Protein AF-A0A1F6Y6Q1-F1 (afdb_monomer_lite)

Secondary structure (DSSP, 8-state):
-B-TTT-PBPPTT-SB-TTT--BSS-----------------------PPEEEETTT--EEEPEESS-HHHHHHHHHHHHH-HHHHHHHHHHS-SEE-TTT----EEEEPTTS-EEESS-TTHHHHHHHHHHHHHHHHHHHHHHHHHHHHHHHHHHHHHHHHHHHHHHHHHHHHHHHHHTTS--TTTTT-TTTTHHHHHHHHHHHTSPPEEEEETTEEEEEEE-SSSTTEEEEEETT--EEEEESB-TT-SS----B-S--S--S------HHHHHHHHSTTEEEEEEEE-TTS-EEEEEPTT-EE-TTSS-EE-HHHHHHHHSTTEEEEETTEEEEPTT--B-TTSS-B-

Structure (mmCIF, N/CA/C/O backbone):
data_AF-A0A1F6Y6Q1-F1
#
_entry.id   AF-A0A1F6Y6Q1-F1
#
loop_
_atom_site.group_PDB
_atom_site.id
_atom_site.type_symbol
_atom_site.label_atom_id
_atom_site.label_alt_id
_atom_site.label_comp_id
_atom_site.label_asym_id
_atom_site.label_entity_id
_atom_site.label_seq_id
_atom_site.pdbx_PDB_ins_code
_atom_site.Cartn_x
_atom_site.Cartn_y
_atom_site.Cartn_z
_atom_site.occupancy
_atom_site.B_iso_or_equiv
_atom_site.auth_seq_id
_atom_site.auth_comp_id
_atom_site.auth_asym_id
_atom_site.auth_atom_id
_atom_site.pdbx_PDB_model_num
ATOM 1 N N . MET A 1 1 ? 34.934 22.624 -52.609 1.00 67.94 1 MET A N 1
ATOM 2 C CA . MET A 1 1 ? 36.401 22.651 -52.809 1.00 67.94 1 MET A CA 1
ATOM 3 C C . MET A 1 1 ? 36.787 21.427 -53.632 1.00 67.94 1 MET A C 1
ATOM 5 O O . MET A 1 1 ? 36.073 20.434 -53.551 1.00 67.94 1 MET A O 1
ATOM 9 N N . PHE A 1 2 ? 37.843 21.483 -54.442 1.00 73.75 2 PHE A N 1
ATOM 10 C CA . PHE A 1 2 ? 38.357 20.322 -55.183 1.00 73.75 2 PHE A CA 1
ATOM 11 C C . PHE A 1 2 ? 39.748 19.974 -54.658 1.00 73.75 2 PHE A C 1
ATOM 13 O O . PHE A 1 2 ? 40.502 20.861 -54.262 1.00 73.75 2 PHE A O 1
ATOM 20 N N . CYS A 1 3 ? 40.090 18.692 -54.605 1.00 69.81 3 CYS A N 1
ATOM 21 C CA . CYS A 1 3 ? 41.402 18.284 -54.124 1.00 69.81 3 CYS A CA 1
ATOM 22 C C . CYS A 1 3 ? 42.499 18.658 -55.120 1.00 69.81 3 CYS A C 1
ATOM 24 O O . CYS A 1 3 ? 42.452 18.258 -56.281 1.00 69.81 3 CYS A O 1
ATOM 26 N N . HIS A 1 4 ? 43.550 19.307 -54.621 1.00 72.50 4 HIS A N 1
ATOM 27 C CA . HIS A 1 4 ? 44.693 19.743 -55.420 1.00 72.50 4 HIS A CA 1
ATOM 28 C C . HIS A 1 4 ? 45.469 18.601 -56.106 1.00 72.50 4 HIS A C 1
ATOM 30 O O . HIS A 1 4 ? 46.129 18.837 -57.108 1.00 72.50 4 HIS A O 1
ATOM 36 N N . LYS A 1 5 ? 45.389 17.365 -55.590 1.00 74.06 5 LYS A N 1
ATOM 37 C CA . LYS A 1 5 ? 46.111 16.203 -56.140 1.00 74.06 5 LYS A CA 1
ATOM 38 C C . LYS A 1 5 ? 45.251 15.320 -57.049 1.00 74.06 5 LYS A C 1
ATOM 40 O O . LYS A 1 5 ? 45.746 14.804 -58.038 1.00 74.06 5 LYS A O 1
ATOM 45 N N . CYS A 1 6 ? 43.991 15.089 -56.671 1.00 75.88 6 CYS A N 1
ATOM 46 C CA . CYS A 1 6 ? 43.107 14.109 -57.319 1.00 75.88 6 CYS A CA 1
ATOM 47 C C . CYS A 1 6 ? 42.004 14.761 -58.180 1.00 75.88 6 CYS A C 1
ATOM 49 O O . CYS A 1 6 ? 41.247 14.039 -58.820 1.00 75.88 6 CYS A O 1
ATOM 51 N N . GLY A 1 7 ? 41.840 16.091 -58.132 1.00 71.69 7 GLY A N 1
ATOM 52 C CA . GLY A 1 7 ? 40.791 16.837 -58.845 1.00 71.69 7 GLY A CA 1
ATOM 53 C C . GLY A 1 7 ? 39.356 16.587 -58.359 1.00 71.69 7 GLY A C 1
ATOM 54 O O . GLY A 1 7 ? 38.429 17.256 -58.801 1.00 71.69 7 GLY A O 1
ATOM 55 N N . ASN A 1 8 ? 39.144 15.647 -57.434 1.00 79.50 8 ASN A N 1
ATOM 56 C CA . ASN A 1 8 ? 37.813 15.253 -56.978 1.00 79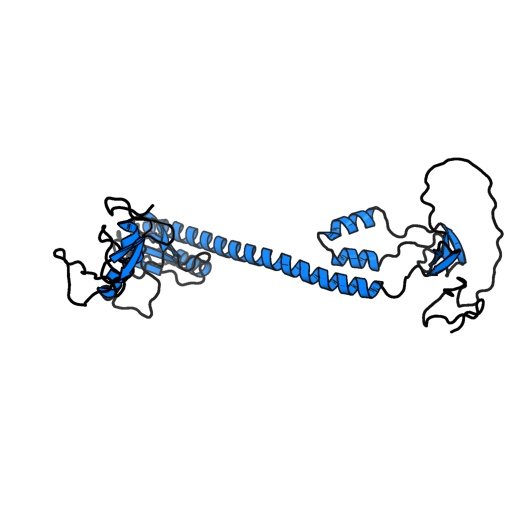.50 8 ASN A CA 1
ATOM 57 C C . ASN A 1 8 ? 37.153 16.315 -56.086 1.00 79.50 8 ASN A C 1
ATOM 59 O O . ASN A 1 8 ? 37.827 17.004 -55.312 1.00 79.50 8 ASN A O 1
ATOM 63 N N . LYS A 1 9 ? 35.817 16.392 -56.156 1.00 76.00 9 LYS A N 1
ATOM 64 C CA . LYS A 1 9 ? 34.989 17.241 -55.290 1.00 76.00 9 LYS A CA 1
ATOM 65 C C . LYS A 1 9 ? 35.133 16.790 -53.830 1.00 76.00 9 LYS A C 1
ATOM 67 O O . LYS A 1 9 ? 35.007 15.607 -53.533 1.00 76.00 9 LYS A O 1
ATOM 72 N N . LEU A 1 10 ? 35.443 17.738 -52.952 1.00 71.12 10 LEU A N 1
ATOM 73 C CA . LEU A 1 10 ? 35.588 17.557 -51.508 1.00 71.12 10 LEU A CA 1
ATOM 74 C C . LEU A 1 10 ? 34.276 17.929 -50.807 1.00 71.12 10 LEU A C 1
ATOM 76 O O . LEU A 1 10 ? 33.657 18.938 -51.167 1.00 71.12 10 LEU A O 1
ATOM 80 N N . ASP A 1 11 ? 33.895 17.163 -49.784 1.00 74.69 11 ASP A N 1
ATOM 81 C CA . ASP A 1 11 ? 32.823 17.540 -48.858 1.00 74.69 11 ASP A CA 1
ATOM 82 C C . ASP A 1 11 ? 33.214 18.800 -48.082 1.00 74.69 11 ASP A C 1
ATOM 84 O O . ASP A 1 11 ? 34.403 19.019 -47.823 1.00 74.69 11 ASP A O 1
ATOM 88 N N . LYS A 1 12 ? 32.221 19.630 -47.726 1.00 60.00 12 LYS A N 1
ATOM 89 C CA . LYS A 1 12 ? 32.414 21.001 -47.209 1.00 60.00 12 LYS A CA 1
ATOM 90 C C . LYS A 1 12 ? 33.322 21.104 -45.969 1.00 60.00 12 LYS A C 1
ATOM 92 O O . LYS A 1 12 ? 33.924 22.156 -45.798 1.00 60.00 12 LYS A O 1
ATOM 97 N N . ASP A 1 13 ? 33.531 20.008 -45.233 1.00 61.41 13 ASP A N 1
ATOM 98 C CA . ASP A 1 13 ? 34.401 19.932 -44.044 1.00 61.41 13 ASP A CA 1
ATOM 99 C C . ASP A 1 13 ? 35.475 18.823 -44.120 1.00 61.41 13 ASP A C 1
ATOM 101 O O . ASP A 1 13 ? 36.122 18.478 -43.126 1.00 61.41 13 ASP A O 1
ATOM 105 N N . SER A 1 14 ? 35.673 18.216 -45.294 1.00 58.97 14 SER A N 1
ATOM 106 C CA . SER A 1 14 ? 36.638 17.123 -45.460 1.00 58.97 14 SER A CA 1
ATOM 107 C C . SER A 1 14 ? 38.079 17.645 -45.484 1.00 58.97 14 SER A C 1
ATOM 109 O O . SER A 1 14 ? 38.450 18.474 -46.311 1.00 58.97 14 SER A O 1
ATOM 111 N N . LYS A 1 15 ? 38.919 17.143 -44.568 1.00 67.69 15 LYS A N 1
ATOM 112 C CA . LYS A 1 15 ? 40.340 17.532 -44.451 1.00 67.69 15 LYS A CA 1
ATOM 113 C C . LYS A 1 15 ? 41.314 16.620 -45.223 1.00 67.69 15 LYS A C 1
ATOM 115 O O . LYS A 1 15 ? 42.512 16.892 -45.285 1.00 67.69 15 LYS A O 1
ATOM 120 N N . PHE A 1 16 ? 40.795 15.554 -45.838 1.00 67.75 16 PHE A N 1
ATOM 121 C CA . PHE A 1 16 ? 41.520 14.628 -46.714 1.00 67.75 16 PHE A CA 1
ATOM 122 C C . PHE A 1 16 ? 40.662 14.295 -47.951 1.00 67.75 16 PHE A C 1
ATOM 124 O O . PHE A 1 16 ? 39.446 14.154 -47.823 1.00 67.75 16 PHE A O 1
ATOM 131 N N . CYS A 1 17 ? 41.262 14.140 -49.143 1.00 71.38 17 CYS A N 1
ATOM 132 C CA . CYS A 1 17 ? 40.540 13.664 -50.342 1.00 71.38 17 CYS A CA 1
ATOM 133 C C . CYS A 1 17 ? 40.119 12.205 -50.137 1.00 71.38 17 CYS A C 1
ATOM 135 O O . CYS A 1 17 ? 40.977 11.330 -50.086 1.00 71.38 17 CYS A O 1
ATOM 137 N N . GLY A 1 18 ? 38.813 11.922 -50.120 1.00 62.75 18 GLY A N 1
ATOM 138 C CA . GLY A 1 18 ? 38.287 10.554 -49.998 1.00 62.75 18 GLY A CA 1
ATOM 139 C C . GLY A 1 18 ? 38.719 9.596 -51.121 1.00 62.75 18 GLY A C 1
ATOM 140 O O . GLY A 1 18 ? 38.655 8.387 -50.942 1.00 62.75 18 GLY A O 1
ATOM 141 N N . LYS A 1 19 ? 39.208 10.119 -52.258 1.00 67.44 19 LYS A N 1
ATOM 142 C CA . LYS A 1 19 ? 39.699 9.321 -53.398 1.00 67.44 19 LYS A CA 1
ATOM 143 C C . LYS A 1 19 ? 41.211 9.062 -53.386 1.00 67.44 19 LYS A C 1
ATOM 145 O O . LYS A 1 19 ? 41.638 8.036 -53.893 1.00 67.44 19 LYS A O 1
ATOM 150 N N . CYS A 1 20 ? 42.034 9.965 -52.845 1.00 65.12 20 CYS A N 1
ATOM 151 C CA . CYS A 1 20 ? 43.502 9.833 -52.892 1.00 65.12 20 CYS A CA 1
ATOM 152 C C . CYS A 1 20 ? 44.204 9.941 -51.533 1.00 65.12 20 CYS A C 1
ATOM 154 O O . CYS A 1 20 ? 45.428 9.852 -51.471 1.00 65.12 20 CYS A O 1
ATOM 156 N N . GLY A 1 21 ? 43.459 10.181 -50.452 1.00 64.19 21 GLY A N 1
ATOM 157 C CA . GLY A 1 21 ? 43.964 10.262 -49.080 1.00 64.19 21 GLY A CA 1
ATOM 158 C C . GLY A 1 21 ? 44.893 11.446 -48.793 1.00 64.19 21 GLY A C 1
ATOM 159 O O . GLY A 1 21 ? 45.521 11.482 -47.735 1.00 64.19 21 GLY A O 1
ATOM 160 N N . ASN A 1 22 ? 45.033 12.404 -49.717 1.00 70.88 22 ASN A N 1
ATOM 161 C CA . ASN A 1 22 ? 45.919 13.548 -49.510 1.00 70.88 22 ASN A CA 1
ATOM 162 C C . ASN A 1 22 ? 45.254 14.641 -48.666 1.00 70.88 22 ASN A C 1
ATOM 164 O O . ASN A 1 22 ? 44.038 14.824 -48.760 1.00 70.88 22 ASN A O 1
ATOM 168 N N . THR A 1 23 ? 46.049 15.368 -47.876 1.00 69.62 23 THR A N 1
ATOM 169 C CA . THR A 1 23 ? 45.582 16.523 -47.094 1.00 69.62 23 THR A CA 1
ATOM 170 C C . THR A 1 23 ? 45.038 17.608 -48.020 1.00 69.62 23 THR A C 1
ATOM 172 O O . THR A 1 23 ? 45.470 17.749 -49.169 1.00 69.62 23 THR A O 1
ATOM 175 N N . THR A 1 24 ? 44.055 18.367 -47.542 1.00 64.50 24 THR A N 1
ATOM 176 C CA . THR A 1 24 ? 43.447 19.462 -48.313 1.00 64.50 24 THR A CA 1
ATOM 177 C C . THR A 1 24 ? 44.224 20.779 -48.231 1.00 64.50 24 THR A C 1
ATOM 179 O O . THR A 1 24 ? 43.988 21.661 -49.054 1.00 64.50 24 THR A O 1
ATOM 182 N N . THR A 1 25 ? 45.192 20.894 -47.316 1.00 58.19 25 THR A N 1
ATOM 183 C CA . THR A 1 25 ? 46.144 22.011 -47.185 1.00 58.19 25 THR A CA 1
ATOM 184 C C . THR A 1 25 ? 47.550 21.619 -47.657 1.00 58.19 25 THR A C 1
ATOM 186 O O . THR A 1 25 ? 47.992 20.483 -47.464 1.00 58.19 25 THR A O 1
ATOM 189 N N . LYS A 1 26 ? 48.248 22.567 -48.302 1.00 48.59 26 LYS A N 1
ATOM 190 C CA . LYS A 1 26 ? 49.661 22.441 -48.691 1.00 48.59 26 LYS A CA 1
ATOM 191 C C . LYS A 1 26 ? 50.535 22.661 -47.452 1.00 48.59 26 LYS A C 1
ATOM 193 O O . LYS A 1 26 ? 50.649 23.793 -47.003 1.00 48.59 26 LYS A O 1
ATOM 198 N N . GLU A 1 27 ? 51.163 21.610 -46.939 1.00 45.28 27 GLU A N 1
ATOM 199 C CA . GLU A 1 27 ? 52.329 21.733 -46.058 1.00 45.28 27 GLU A CA 1
ATOM 200 C C . GLU A 1 27 ? 53.554 21.188 -46.791 1.00 45.28 27 GLU A C 1
ATOM 202 O O . GLU A 1 27 ? 53.513 20.120 -47.408 1.00 45.28 27 GLU A O 1
ATOM 207 N N . SER A 1 28 ? 54.615 21.991 -46.781 1.00 34.56 28 SER A N 1
ATOM 208 C CA . SER A 1 28 ? 55.917 21.716 -47.373 1.00 34.56 28 SER A CA 1
ATOM 209 C C . SER A 1 28 ? 56.622 20.574 -46.646 1.00 34.56 28 SER A C 1
ATOM 211 O O . SER A 1 28 ? 56.680 20.537 -45.419 1.00 34.56 28 SER A O 1
ATOM 213 N N . MET A 1 29 ? 57.169 19.660 -47.442 1.00 42.62 29 MET A N 1
ATOM 214 C CA . MET A 1 29 ? 57.959 18.507 -47.026 1.00 42.62 29 MET A CA 1
ATOM 215 C C . MET A 1 29 ? 59.221 18.911 -46.251 1.00 42.62 29 MET A C 1
ATOM 217 O O . MET A 1 29 ? 59.965 19.787 -46.681 1.00 42.62 29 MET A O 1
ATOM 221 N N . SER A 1 30 ? 59.486 18.189 -45.163 1.00 32.22 30 SER A N 1
ATOM 222 C CA . SER A 1 30 ? 60.834 17.818 -44.733 1.00 32.22 30 SER A CA 1
ATOM 223 C C . SER A 1 30 ? 60.899 16.289 -44.734 1.00 32.22 30 SER A C 1
ATOM 225 O O . SER A 1 30 ? 59.923 15.603 -44.422 1.00 32.22 30 SER A O 1
ATOM 227 N N . GLU A 1 31 ? 62.022 15.792 -45.217 1.00 40.81 31 GLU A N 1
ATOM 228 C CA . GLU A 1 31 ? 62.287 14.478 -45.780 1.00 40.81 31 GLU A CA 1
ATOM 229 C C . GLU A 1 31 ? 62.836 13.513 -44.726 1.00 40.81 31 GLU A C 1
ATOM 231 O O . GLU A 1 31 ? 63.812 13.842 -44.066 1.00 40.81 31 GLU A O 1
ATOM 236 N N . GLN A 1 32 ? 62.283 12.298 -44.606 1.00 33.12 32 GLN A N 1
ATOM 237 C CA . GLN A 1 32 ? 63.049 11.149 -44.106 1.00 33.12 32 GLN A CA 1
ATOM 238 C C . GLN A 1 32 ? 62.583 9.824 -44.737 1.00 33.12 32 GLN A C 1
ATOM 240 O O . GLN A 1 32 ? 61.390 9.555 -44.883 1.00 33.12 32 GLN A O 1
ATOM 245 N N . ALA A 1 33 ? 63.598 9.046 -45.112 1.00 37.78 33 ALA A N 1
ATOM 246 C CA . ALA A 1 33 ? 63.651 7.833 -45.923 1.00 37.78 33 ALA A CA 1
ATOM 247 C C . ALA A 1 33 ? 62.938 6.587 -45.333 1.00 37.78 33 ALA A C 1
ATOM 249 O O . ALA A 1 33 ? 62.625 6.558 -44.140 1.00 37.78 33 ALA A O 1
ATOM 250 N N . PRO A 1 34 ? 62.695 5.536 -46.150 1.00 40.72 34 PRO A N 1
ATOM 251 C CA . PRO A 1 34 ? 62.119 4.275 -45.686 1.00 40.72 34 PRO A CA 1
ATOM 252 C C . PRO A 1 34 ? 63.154 3.449 -44.909 1.00 40.72 34 PRO A C 1
ATOM 254 O O . PRO A 1 34 ? 64.291 3.303 -45.351 1.00 40.72 34 PRO A O 1
ATOM 257 N N . ILE A 1 35 ? 62.748 2.869 -43.778 1.00 38.06 35 ILE A N 1
ATOM 258 C CA . ILE A 1 35 ? 63.538 1.852 -43.074 1.00 38.06 35 ILE A CA 1
ATOM 259 C C . ILE A 1 35 ? 63.024 0.485 -43.536 1.00 38.06 35 ILE A C 1
ATOM 261 O O . ILE A 1 35 ? 61.877 0.122 -43.272 1.00 38.06 35 ILE A O 1
ATOM 265 N N . ASN A 1 36 ? 63.873 -0.216 -44.284 1.00 44.88 36 ASN A N 1
ATOM 266 C CA . ASN A 1 36 ? 63.819 -1.660 -44.484 1.00 44.88 36 ASN A CA 1
ATOM 267 C C . ASN A 1 36 ? 64.271 -2.316 -43.179 1.00 44.88 36 ASN A C 1
ATOM 269 O O . ASN A 1 36 ? 65.334 -1.946 -42.695 1.00 44.88 36 ASN A O 1
ATOM 273 N N . ASP A 1 37 ? 63.551 -3.320 -42.688 1.00 34.53 37 ASP A N 1
ATOM 274 C CA . ASP A 1 37 ? 64.179 -4.364 -41.883 1.00 34.53 37 ASP A CA 1
ATOM 275 C C . ASP A 1 37 ? 63.601 -5.734 -42.233 1.00 34.53 37 ASP A C 1
ATOM 277 O O . ASP A 1 37 ? 62.393 -5.932 -42.387 1.00 34.53 37 ASP A O 1
ATOM 281 N N . SER A 1 38 ? 64.545 -6.645 -42.438 1.00 42.66 38 SER A N 1
ATOM 282 C CA . SER A 1 38 ? 64.401 -8.010 -42.917 1.00 42.66 38 SER A CA 1
ATOM 283 C C . SER A 1 38 ? 63.979 -8.964 -41.799 1.00 42.66 38 SER A C 1
ATOM 285 O O . SER A 1 38 ? 64.423 -8.825 -40.667 1.00 42.66 38 SER A O 1
ATOM 287 N N . ASN A 1 39 ? 63.188 -9.973 -42.174 1.00 42.56 39 ASN A N 1
ATOM 288 C CA . ASN A 1 39 ? 63.064 -11.311 -41.582 1.00 42.56 39 ASN A CA 1
ATOM 289 C C . ASN A 1 39 ? 63.428 -11.503 -40.096 1.00 42.56 39 ASN A C 1
ATOM 291 O O . ASN A 1 39 ? 64.595 -11.700 -39.773 1.00 42.56 39 ASN A O 1
ATOM 295 N N . THR A 1 40 ? 62.411 -11.772 -39.274 1.00 33.34 40 THR A N 1
ATOM 296 C CA . THR A 1 40 ? 62.399 -12.979 -38.435 1.00 33.34 40 THR A CA 1
ATOM 297 C C . THR A 1 40 ? 60.991 -13.559 -38.352 1.00 33.34 40 THR A C 1
ATOM 299 O O . THR A 1 40 ? 59.979 -12.865 -38.300 1.00 33.34 40 THR A O 1
ATOM 302 N N . ASN A 1 41 ? 60.969 -14.881 -38.443 1.00 44.53 41 ASN A N 1
ATOM 303 C CA . ASN A 1 41 ? 59.814 -15.748 -38.479 1.00 44.53 41 ASN A CA 1
ATOM 304 C C . ASN A 1 41 ? 59.393 -16.024 -37.029 1.00 44.53 41 ASN A C 1
ATOM 306 O O . ASN A 1 41 ? 60.057 -16.792 -36.342 1.00 44.53 41 ASN A O 1
ATOM 310 N N . GLU A 1 42 ? 58.318 -15.392 -36.565 1.00 32.88 42 GLU A N 1
ATOM 311 C CA . GLU A 1 42 ? 57.617 -15.788 -35.344 1.00 32.88 42 GLU A CA 1
ATOM 312 C C . GLU A 1 42 ? 56.123 -15.513 -35.556 1.00 32.88 42 GLU A C 1
ATOM 314 O O . GLU A 1 42 ? 55.670 -14.368 -35.583 1.00 32.88 42 GLU A O 1
ATOM 319 N N . GLN A 1 43 ? 55.359 -16.579 -35.808 1.00 37.31 43 GLN A N 1
ATOM 320 C CA . GLN A 1 43 ? 53.901 -16.547 -35.944 1.00 37.31 43 GLN A CA 1
ATOM 321 C C . GLN A 1 43 ? 53.273 -16.337 -34.561 1.00 37.31 43 GLN A C 1
ATOM 323 O O . GLN A 1 43 ? 52.672 -17.236 -33.980 1.00 37.31 43 GLN A O 1
ATOM 328 N N . VAL A 1 44 ? 53.423 -15.134 -34.021 1.00 40.44 44 VAL A N 1
ATOM 329 C CA . VAL A 1 44 ? 52.477 -14.599 -33.049 1.00 40.44 44 VAL A CA 1
ATOM 330 C C . VAL A 1 44 ? 51.470 -13.822 -33.876 1.00 40.44 44 VAL A C 1
ATOM 332 O O . VAL A 1 44 ? 51.853 -12.923 -34.625 1.00 40.44 44 VAL A O 1
ATOM 335 N N . GLU A 1 45 ? 50.188 -14.168 -33.768 1.00 37.53 45 GLU A N 1
ATOM 336 C CA . GLU A 1 45 ? 49.071 -13.421 -34.348 1.00 37.53 45 GLU A CA 1
ATOM 337 C C . GLU A 1 45 ? 48.982 -12.037 -33.670 1.00 37.53 45 GLU A C 1
ATOM 339 O O . GLU A 1 45 ? 48.095 -11.722 -32.875 1.00 37.53 45 GLU A O 1
ATOM 344 N N . HIS A 1 46 ? 49.969 -11.184 -33.939 1.00 41.12 46 HIS A N 1
ATOM 345 C CA . HIS A 1 46 ? 49.966 -9.787 -33.579 1.00 41.12 46 HIS A CA 1
ATOM 346 C C . HIS A 1 46 ? 48.899 -9.151 -34.444 1.00 41.12 46 HIS A C 1
ATOM 348 O O . HIS A 1 46 ? 49.121 -8.863 -35.615 1.00 41.12 46 HIS A O 1
ATOM 354 N N . LYS A 1 47 ? 47.728 -8.936 -33.848 1.00 45.69 47 LYS A N 1
ATOM 355 C CA . LYS A 1 47 ? 46.662 -8.086 -34.370 1.00 45.69 47 LYS A CA 1
ATOM 356 C C . LYS A 1 47 ? 47.281 -6.800 -34.927 1.00 45.69 47 LYS A C 1
ATOM 358 O O . LYS A 1 47 ? 47.567 -5.873 -34.167 1.00 45.69 47 LYS A O 1
ATOM 363 N N . THR A 1 48 ? 47.544 -6.768 -36.233 1.00 61.75 48 THR A N 1
ATOM 364 C CA . THR A 1 48 ? 48.323 -5.705 -36.869 1.00 61.75 48 THR A CA 1
ATOM 365 C C . THR A 1 48 ? 47.564 -4.405 -36.687 1.00 61.75 48 THR A C 1
ATOM 367 O O . THR A 1 48 ? 46.446 -4.240 -37.184 1.00 61.75 48 THR A O 1
ATOM 370 N N . LEU A 1 49 ? 48.136 -3.503 -35.892 1.00 69.75 49 LEU A N 1
ATOM 371 C CA . LEU A 1 49 ? 47.539 -2.207 -35.606 1.00 69.75 49 LEU A CA 1
ATOM 372 C C . LEU A 1 49 ? 47.346 -1.460 -36.931 1.00 69.75 49 LEU A C 1
ATOM 374 O O . LEU A 1 49 ? 48.248 -1.470 -37.773 1.00 69.75 49 LEU A O 1
ATOM 378 N N . PRO A 1 50 ? 46.186 -0.818 -37.144 1.00 75.62 50 PRO A N 1
ATOM 379 C CA . PRO A 1 50 ? 45.914 -0.162 -38.410 1.00 75.62 50 PRO A CA 1
ATOM 380 C C . PRO A 1 50 ? 46.953 0.932 -38.662 1.00 75.62 50 PRO A C 1
ATOM 382 O O . PRO A 1 50 ? 47.265 1.728 -37.770 1.00 75.62 50 PRO A O 1
ATOM 385 N N . THR A 1 51 ? 47.479 0.981 -39.887 1.00 82.88 51 THR A N 1
ATOM 386 C CA . THR A 1 51 ? 48.377 2.056 -40.307 1.00 82.88 51 THR A CA 1
ATOM 387 C C . THR A 1 51 ? 47.595 3.366 -40.355 1.00 82.88 51 THR A C 1
ATOM 389 O O . THR A 1 51 ? 46.601 3.490 -41.076 1.00 82.88 51 THR A O 1
ATOM 392 N N . ILE A 1 52 ? 48.049 4.351 -39.587 1.00 86.12 52 ILE A N 1
ATOM 393 C CA . ILE A 1 52 ? 47.464 5.687 -39.510 1.00 86.12 52 ILE A CA 1
ATOM 394 C C . ILE A 1 52 ? 48.386 6.721 -40.155 1.00 86.12 52 ILE A C 1
ATOM 396 O O . ILE A 1 52 ? 49.604 6.559 -40.153 1.00 86.12 52 ILE A O 1
ATOM 400 N N . LYS A 1 53 ? 47.803 7.809 -40.660 1.00 84.75 53 LYS A N 1
ATOM 401 C CA . LYS A 1 53 ? 48.502 9.036 -41.054 1.00 84.75 53 LYS A CA 1
ATOM 402 C C . LYS A 1 53 ? 48.007 10.193 -40.192 1.00 84.75 53 LYS A C 1
ATOM 404 O O . LYS A 1 53 ? 46.819 10.512 -40.212 1.00 84.75 53 LYS A O 1
ATOM 409 N N . CYS A 1 54 ? 48.896 10.824 -39.433 1.00 83.81 54 CYS A N 1
ATOM 410 C CA . CYS A 1 54 ? 48.560 11.990 -38.626 1.00 83.81 54 CYS A CA 1
ATOM 411 C C . CYS A 1 54 ? 48.569 13.258 -39.475 1.00 83.81 54 CYS A C 1
ATOM 413 O O . CYS A 1 54 ? 49.548 13.539 -40.161 1.00 83.81 54 CYS A O 1
ATOM 415 N N . GLY A 1 55 ? 47.497 14.043 -39.398 1.00 79.62 55 GLY A N 1
ATOM 416 C CA . GLY A 1 55 ? 47.405 15.298 -40.139 1.00 79.62 55 GLY A CA 1
ATOM 417 C C . GLY A 1 55 ? 48.052 16.506 -39.456 1.00 79.62 55 GLY A C 1
ATOM 418 O O . GLY A 1 55 ? 48.066 17.558 -40.067 1.00 79.62 55 GLY A O 1
ATOM 419 N N . ASN A 1 56 ? 48.549 16.375 -38.216 1.00 80.44 56 ASN A N 1
ATOM 420 C CA . ASN A 1 56 ? 49.201 17.475 -37.483 1.00 80.44 56 ASN A CA 1
ATOM 421 C C . ASN A 1 56 ? 50.734 17.374 -37.463 1.00 80.44 56 ASN A C 1
ATOM 423 O O . ASN A 1 56 ? 51.418 18.383 -37.421 1.00 80.44 56 ASN A O 1
ATOM 427 N N . CYS A 1 57 ? 51.286 16.157 -37.442 1.00 82.19 57 CYS A N 1
ATOM 428 C CA . CYS A 1 57 ? 52.740 15.937 -37.437 1.00 82.19 57 CYS A CA 1
ATOM 429 C C . CYS A 1 57 ? 53.233 15.069 -38.602 1.00 82.19 57 CYS A C 1
ATOM 431 O O . CYS A 1 57 ? 54.382 14.637 -38.600 1.00 82.19 57 CYS A O 1
ATOM 433 N N . GLY A 1 58 ? 52.352 14.716 -39.545 1.00 79.12 58 GLY A N 1
ATOM 434 C CA . GLY A 1 58 ? 52.700 13.917 -40.722 1.00 79.12 58 GLY A CA 1
ATOM 435 C C . GLY A 1 58 ? 53.076 12.454 -40.454 1.00 79.12 58 GLY A C 1
ATOM 436 O O . GLY A 1 58 ? 53.353 11.733 -41.406 1.00 79.12 58 GLY A O 1
ATOM 437 N N . TYR A 1 59 ? 53.077 11.987 -39.197 1.00 84.25 59 TYR A N 1
ATOM 438 C CA . TYR A 1 59 ? 53.473 10.620 -38.833 1.00 84.25 59 TYR A CA 1
ATOM 439 C C . TYR A 1 59 ? 52.651 9.556 -39.574 1.00 84.25 59 TYR A C 1
ATOM 441 O O . TYR A 1 59 ? 51.420 9.592 -39.521 1.00 84.25 59 TYR A O 1
ATOM 449 N N . ILE A 1 60 ? 53.334 8.588 -40.196 1.00 84.12 60 ILE A N 1
ATOM 450 C CA . ILE A 1 60 ? 52.740 7.408 -40.836 1.00 84.12 60 ILE A CA 1
ATOM 451 C C . ILE A 1 60 ? 53.280 6.165 -40.132 1.00 84.12 60 ILE A C 1
ATOM 453 O O . ILE A 1 60 ? 54.488 5.957 -40.087 1.00 84.12 60 ILE A O 1
ATOM 457 N N . GLY A 1 61 ? 52.398 5.347 -39.568 1.00 84.62 61 GLY A N 1
ATOM 458 C CA . GLY A 1 61 ? 52.804 4.149 -38.833 1.00 84.62 61 GLY A CA 1
ATOM 459 C C . GLY A 1 61 ? 51.663 3.543 -38.028 1.00 84.62 61 GLY A C 1
ATOM 460 O O . GLY A 1 61 ? 50.500 3.882 -38.245 1.00 84.62 61 GLY A O 1
ATOM 461 N N . ALA A 1 62 ? 51.981 2.633 -37.110 1.00 83.88 62 ALA A N 1
ATOM 462 C CA . ALA A 1 62 ? 50.986 2.014 -36.240 1.00 83.88 62 ALA A CA 1
ATOM 463 C C . ALA A 1 62 ? 50.364 3.046 -35.280 1.00 83.88 62 ALA A C 1
ATOM 465 O O . ALA A 1 62 ? 51.059 3.871 -34.682 1.00 83.88 62 ALA A O 1
ATOM 466 N N . GLY A 1 63 ? 49.038 3.011 -35.135 1.00 79.25 63 GLY A N 1
ATOM 467 C CA . GLY A 1 63 ? 48.328 3.851 -34.170 1.00 79.25 63 GLY A CA 1
ATOM 468 C C . GLY A 1 63 ? 48.383 3.293 -32.754 1.00 79.25 63 GLY A C 1
ATOM 469 O O . GLY A 1 63 ? 48.374 2.084 -32.560 1.00 79.25 63 GLY A O 1
ATOM 470 N N . GLU A 1 64 ? 48.373 4.170 -31.750 1.00 82.25 64 GLU A N 1
ATOM 471 C CA . GLU A 1 64 ? 48.216 3.759 -30.352 1.00 82.25 64 GLU A CA 1
ATOM 472 C C . GLU A 1 64 ? 46.715 3.754 -29.993 1.00 82.25 64 GLU A C 1
ATOM 474 O O . GLU A 1 64 ? 46.001 4.708 -30.347 1.00 82.25 64 GLU A O 1
ATOM 479 N N . PRO A 1 65 ? 46.183 2.715 -29.315 1.00 79.69 65 PRO A N 1
ATOM 480 C CA . PRO A 1 65 ? 44.796 2.725 -28.861 1.00 79.69 65 PRO A CA 1
ATOM 481 C C . PRO A 1 65 ? 44.573 3.877 -27.875 1.00 79.69 65 PRO A C 1
ATOM 483 O O . PRO A 1 65 ? 45.281 4.017 -26.883 1.00 79.69 65 PRO A O 1
ATOM 486 N N . ALA A 1 66 ? 43.559 4.707 -28.128 1.00 77.25 66 ALA A N 1
ATOM 487 C CA . ALA A 1 66 ? 43.263 5.850 -27.258 1.00 77.25 66 ALA A CA 1
ATOM 488 C C . ALA A 1 66 ? 42.489 5.455 -25.985 1.00 77.25 66 ALA A C 1
ATOM 490 O O . ALA A 1 66 ? 42.491 6.200 -25.008 1.00 77.25 66 ALA A O 1
ATOM 491 N N . ARG A 1 67 ? 41.827 4.290 -25.987 1.00 77.06 67 ARG A N 1
ATOM 492 C CA . ARG A 1 67 ? 41.026 3.784 -24.860 1.00 77.06 67 ARG A CA 1
ATOM 493 C C . ARG A 1 67 ? 41.796 2.727 -24.081 1.00 77.06 67 ARG A C 1
ATOM 495 O O . ARG A 1 67 ? 42.213 1.728 -24.674 1.00 77.06 67 ARG A O 1
ATOM 502 N N . SER A 1 68 ? 41.896 2.902 -22.765 1.00 80.62 68 SER A N 1
ATOM 503 C CA . SER A 1 68 ? 42.437 1.879 -21.869 1.00 80.62 68 SER A CA 1
ATOM 504 C C . SER A 1 68 ? 41.536 0.639 -21.847 1.00 80.62 68 SER A C 1
ATOM 506 O O . SER A 1 68 ? 40.323 0.724 -22.058 1.00 80.62 68 SER A O 1
ATOM 508 N N . LEU A 1 69 ? 42.127 -0.533 -21.595 1.00 78.88 69 LEU A N 1
ATOM 509 C CA . LEU A 1 69 ? 41.373 -1.778 -21.422 1.00 78.88 69 LEU A CA 1
ATOM 510 C C . LEU A 1 69 ? 40.394 -1.662 -20.243 1.00 78.88 69 LEU A C 1
ATOM 512 O O . LEU A 1 69 ? 39.222 -1.996 -20.391 1.00 78.88 69 LEU A O 1
ATOM 516 N N . ALA A 1 70 ? 40.850 -1.073 -19.133 1.00 77.75 70 ALA A N 1
ATOM 517 C CA . ALA A 1 70 ? 40.023 -0.766 -17.968 1.00 77.75 70 ALA A CA 1
ATOM 518 C C . ALA A 1 70 ? 38.823 0.129 -18.324 1.00 77.75 70 ALA A C 1
ATOM 520 O O . ALA A 1 70 ? 37.703 -0.165 -17.924 1.00 77.75 70 ALA A O 1
ATOM 521 N N . GLY A 1 71 ? 39.022 1.163 -19.150 1.00 76.62 71 GLY A N 1
ATOM 522 C CA . GLY A 1 71 ? 37.937 2.036 -19.604 1.00 76.62 71 GLY A CA 1
ATOM 523 C C . GLY A 1 71 ? 36.907 1.318 -20.479 1.00 76.62 71 GLY A C 1
ATOM 524 O O . GLY A 1 71 ? 35.721 1.616 -20.397 1.00 76.62 71 GLY A O 1
ATOM 525 N N . LYS A 1 72 ? 37.325 0.324 -21.275 1.00 78.44 72 LYS A N 1
ATOM 526 C CA . LYS A 1 72 ? 36.397 -0.520 -22.047 1.00 78.44 72 LYS A CA 1
ATOM 527 C C . LYS A 1 72 ? 35.583 -1.437 -21.139 1.00 78.44 72 LYS A C 1
ATOM 529 O O . LYS A 1 72 ? 34.379 -1.531 -21.333 1.00 78.44 72 LYS A O 1
ATOM 534 N N . ILE A 1 73 ? 36.227 -2.094 -20.175 1.00 82.19 73 ILE A N 1
ATOM 535 C CA . ILE A 1 73 ? 35.564 -3.012 -19.238 1.00 82.19 73 ILE A CA 1
ATOM 536 C C . ILE A 1 73 ? 34.569 -2.243 -18.365 1.00 82.19 73 ILE A C 1
ATOM 538 O O . ILE A 1 73 ? 33.407 -2.629 -18.289 1.00 82.19 73 ILE A O 1
ATOM 542 N N . LEU A 1 74 ? 34.989 -1.110 -17.793 1.00 78.75 74 LEU A N 1
ATOM 543 C CA . LEU A 1 74 ? 34.122 -0.244 -16.995 1.00 78.75 74 LEU A CA 1
ATOM 544 C C . LEU A 1 74 ? 32.930 0.256 -17.820 1.00 78.75 74 LEU A C 1
ATOM 546 O O . LEU A 1 74 ? 31.795 0.184 -17.365 1.00 78.75 74 LEU A O 1
ATOM 550 N N . ALA A 1 75 ? 33.165 0.690 -19.062 1.00 76.69 75 ALA A N 1
ATOM 551 C CA . ALA A 1 75 ? 32.085 1.128 -19.935 1.00 76.69 75 ALA A CA 1
ATOM 552 C C . ALA A 1 75 ? 31.126 -0.013 -20.308 1.00 76.69 75 ALA A C 1
ATOM 554 O O . ALA A 1 75 ? 29.947 0.259 -20.457 1.00 76.69 75 ALA A O 1
ATOM 555 N N . TRP A 1 76 ? 31.579 -1.265 -20.419 1.00 79.50 76 TRP A N 1
ATOM 556 C CA . TRP A 1 76 ? 30.701 -2.423 -20.639 1.00 79.50 76 TRP A CA 1
ATOM 557 C C . TRP A 1 76 ? 29.885 -2.800 -19.396 1.00 79.50 76 TRP A C 1
ATOM 559 O O . TRP A 1 76 ? 28.697 -3.078 -19.517 1.00 79.50 76 TRP A O 1
ATOM 569 N N . ILE A 1 77 ? 30.481 -2.743 -18.202 1.00 80.75 77 ILE A N 1
ATOM 570 C CA . ILE A 1 77 ? 29.767 -2.954 -16.929 1.00 80.75 77 ILE A CA 1
ATOM 571 C C . ILE A 1 77 ? 28.688 -1.878 -16.739 1.00 80.75 77 ILE A C 1
ATOM 573 O O . ILE A 1 77 ? 27.554 -2.169 -16.360 1.00 80.75 77 ILE A O 1
ATOM 577 N N . CYS A 1 78 ? 29.008 -0.628 -17.075 1.00 78.88 78 CYS A N 1
ATOM 578 C CA . CYS A 1 78 ? 28.074 0.487 -16.999 1.00 78.88 78 CYS A CA 1
ATOM 579 C C . CYS A 1 78 ? 26.949 0.435 -18.047 1.00 78.88 78 CYS A C 1
ATOM 581 O O . CYS A 1 78 ? 26.042 1.256 -17.953 1.00 78.88 78 CYS A O 1
ATOM 583 N N . VAL A 1 79 ? 26.947 -0.486 -19.024 1.00 78.12 79 VAL A N 1
ATOM 584 C CA . VAL A 1 79 ? 25.854 -0.567 -20.022 1.00 78.12 79 VAL A CA 1
ATOM 585 C C . VAL A 1 79 ? 24.530 -0.901 -19.342 1.00 78.12 79 VAL A C 1
ATOM 587 O O . VAL A 1 79 ? 23.489 -0.390 -19.741 1.00 78.12 79 VAL A O 1
ATOM 590 N N . VAL A 1 80 ? 24.581 -1.712 -18.284 1.00 72.12 80 VAL A N 1
ATOM 591 C CA . VAL A 1 80 ? 23.397 -2.148 -17.534 1.00 72.12 80 VAL A CA 1
ATOM 592 C C . VAL A 1 80 ? 22.899 -1.057 -16.582 1.00 72.12 80 VAL A C 1
ATOM 594 O O . VAL A 1 80 ? 21.697 -0.866 -16.441 1.00 72.12 80 VAL A O 1
ATOM 597 N N . PHE A 1 81 ? 23.813 -0.312 -15.954 1.00 75.50 81 PHE A N 1
ATOM 598 C CA . PHE A 1 81 ? 23.477 0.654 -14.900 1.00 75.50 81 PHE A CA 1
ATOM 599 C C . PHE A 1 81 ? 23.352 2.103 -15.388 1.00 75.50 81 PHE A C 1
ATOM 601 O O . PHE A 1 81 ? 22.653 2.906 -14.779 1.00 75.50 81 PHE A O 1
ATOM 608 N N . ALA A 1 82 ? 24.051 2.461 -16.464 1.00 77.75 82 ALA A N 1
ATOM 609 C CA . ALA A 1 82 ? 24.156 3.829 -16.961 1.00 77.75 82 ALA A CA 1
ATOM 610 C C . ALA A 1 82 ? 24.377 3.865 -18.488 1.00 77.75 82 ALA A C 1
ATOM 612 O O . ALA A 1 82 ? 25.386 4.409 -18.959 1.00 77.75 82 ALA A O 1
ATOM 613 N N . PRO A 1 83 ? 23.439 3.326 -19.293 1.00 74.25 83 PRO A N 1
ATOM 614 C CA . PRO A 1 83 ? 23.612 3.161 -20.738 1.00 74.25 83 PRO A CA 1
ATOM 615 C C . PRO A 1 83 ? 23.966 4.477 -21.443 1.00 74.25 83 PRO A C 1
ATOM 617 O O . PRO A 1 83 ? 24.867 4.513 -22.280 1.00 74.25 83 PRO A O 1
ATOM 620 N N . ILE A 1 84 ? 23.357 5.593 -21.035 1.00 74.31 84 ILE A N 1
ATOM 621 C CA . ILE A 1 84 ? 23.627 6.926 -21.597 1.00 74.31 84 ILE A CA 1
ATOM 622 C C . ILE A 1 84 ? 25.094 7.339 -21.390 1.00 74.31 84 ILE A C 1
ATOM 624 O O . ILE A 1 84 ? 25.746 7.791 -22.332 1.00 74.31 84 ILE A O 1
ATOM 628 N N . ILE A 1 85 ? 25.645 7.130 -20.188 1.00 78.00 85 ILE A N 1
ATOM 629 C CA . ILE A 1 85 ? 27.036 7.480 -19.859 1.00 78.00 85 ILE A CA 1
ATOM 630 C C . ILE A 1 85 ? 28.006 6.655 -20.710 1.00 78.00 85 ILE A C 1
ATOM 632 O O . ILE A 1 85 ? 28.991 7.188 -21.222 1.00 78.00 85 ILE A O 1
ATOM 636 N N . THR A 1 86 ? 27.706 5.372 -20.931 1.00 78.50 86 THR A N 1
ATOM 637 C CA . THR A 1 86 ? 28.543 4.506 -21.775 1.00 78.50 86 THR A CA 1
ATOM 638 C C . THR A 1 86 ? 28.563 4.968 -23.223 1.00 78.50 86 THR A C 1
ATOM 640 O O . THR A 1 86 ? 29.627 5.072 -23.830 1.00 78.50 86 THR A O 1
ATOM 643 N N . ILE A 1 87 ? 27.410 5.335 -23.775 1.00 73.56 87 ILE A N 1
ATOM 644 C CA . ILE A 1 87 ? 27.300 5.779 -25.163 1.00 73.56 87 ILE A CA 1
ATOM 645 C C . ILE A 1 87 ? 28.026 7.113 -25.345 1.00 73.56 87 ILE A C 1
ATOM 647 O O . ILE A 1 87 ? 28.820 7.248 -26.278 1.00 73.56 87 ILE A O 1
ATOM 651 N N . VAL A 1 88 ? 27.850 8.061 -24.419 1.00 74.38 88 VAL A N 1
ATOM 652 C CA . VAL A 1 88 ? 28.601 9.326 -24.412 1.00 74.38 88 VAL A CA 1
ATOM 653 C C . VAL A 1 88 ? 30.102 9.062 -24.326 1.00 74.38 88 VAL A C 1
ATOM 655 O O . VAL A 1 88 ? 30.856 9.630 -25.112 1.00 74.38 88 VAL A O 1
ATOM 658 N N . TYR A 1 89 ? 30.553 8.146 -23.465 1.00 78.38 89 TYR A N 1
ATOM 659 C CA . TYR A 1 89 ? 31.959 7.747 -23.384 1.00 78.38 89 TYR A CA 1
ATOM 660 C C . TYR A 1 89 ? 32.480 7.192 -24.719 1.00 78.38 89 TYR A C 1
ATOM 662 O O . TYR A 1 89 ? 33.535 7.612 -25.202 1.00 78.38 89 TYR A O 1
ATOM 670 N N . PHE A 1 90 ? 31.743 6.289 -25.370 1.00 72.62 90 PHE A N 1
ATOM 671 C CA . PHE A 1 90 ? 32.132 5.685 -26.649 1.00 72.62 90 PHE A CA 1
ATOM 672 C C . PHE A 1 90 ? 32.071 6.663 -27.835 1.00 72.62 90 PHE A C 1
ATOM 674 O O . PHE A 1 90 ? 32.809 6.491 -28.813 1.00 72.62 90 PHE A O 1
ATOM 681 N N . VAL A 1 91 ? 31.232 7.692 -27.762 1.00 71.38 91 VAL A N 1
ATOM 682 C CA . VAL A 1 91 ? 31.144 8.761 -28.762 1.00 71.38 91 VAL A CA 1
ATOM 683 C C . VAL A 1 91 ? 32.243 9.805 -28.543 1.00 71.38 91 VAL A C 1
ATOM 685 O O . VAL A 1 91 ? 32.949 10.147 -29.495 1.00 71.38 91 VAL A O 1
ATOM 688 N N . ALA A 1 92 ? 32.435 10.272 -27.308 1.00 70.94 92 ALA A N 1
ATOM 689 C CA . ALA A 1 92 ? 33.414 11.298 -26.949 1.00 70.94 92 ALA A CA 1
ATOM 690 C C . ALA A 1 92 ? 34.860 10.800 -27.079 1.00 70.94 92 ALA A C 1
ATOM 692 O O . ALA A 1 92 ? 35.755 11.561 -27.441 1.00 70.94 92 ALA A O 1
ATOM 693 N N . THR A 1 93 ? 35.109 9.509 -26.844 1.00 72.06 93 THR A N 1
ATOM 694 C CA . THR A 1 93 ? 36.458 8.946 -26.968 1.00 72.06 93 THR A CA 1
ATOM 695 C C . THR A 1 93 ? 36.734 8.443 -28.385 1.00 72.06 93 THR A C 1
ATOM 697 O O . THR A 1 93 ? 35.952 7.700 -28.986 1.00 72.06 93 THR A O 1
ATOM 700 N N . HIS A 1 94 ? 37.890 8.809 -28.936 1.00 71.50 94 HIS A N 1
ATOM 701 C CA . HIS A 1 94 ? 38.365 8.307 -30.226 1.00 71.50 94 HIS A CA 1
ATOM 702 C C . HIS A 1 94 ? 39.029 6.927 -30.074 1.00 71.50 94 HIS A C 1
ATOM 704 O O . HIS A 1 94 ? 39.550 6.585 -29.016 1.00 71.50 94 HIS A O 1
ATOM 710 N N . LYS A 1 95 ? 38.992 6.103 -31.131 1.00 72.75 95 LYS A N 1
ATOM 711 C CA . LYS A 1 95 ? 39.545 4.735 -31.110 1.00 72.75 95 LYS A CA 1
ATOM 712 C C . LYS A 1 95 ? 41.084 4.730 -31.108 1.00 72.75 95 LYS A C 1
ATOM 714 O O . LYS A 1 95 ? 41.680 3.922 -30.398 1.00 72.75 95 LYS A O 1
ATOM 719 N N . TRP A 1 96 ? 41.701 5.665 -31.831 1.00 80.31 96 TRP A N 1
ATOM 720 C CA . TRP A 1 96 ? 43.155 5.778 -32.007 1.00 80.31 96 TRP A CA 1
ATOM 721 C C . TRP A 1 96 ? 43.664 7.203 -31.766 1.00 80.31 96 TRP A C 1
ATOM 723 O O . TRP A 1 96 ? 42.918 8.167 -31.972 1.00 80.31 96 TRP A O 1
ATOM 733 N N . ARG A 1 97 ? 44.932 7.310 -31.346 1.00 82.19 97 ARG A N 1
ATOM 734 C CA . ARG A 1 97 ? 45.691 8.560 -31.169 1.00 82.19 97 ARG A CA 1
ATOM 735 C C . ARG A 1 97 ? 47.092 8.443 -31.778 1.00 82.19 97 ARG A C 1
ATOM 737 O O . ARG A 1 97 ? 47.655 7.350 -31.849 1.00 82.19 97 ARG A O 1
ATOM 744 N N . CYS A 1 98 ? 47.659 9.566 -32.216 1.00 82.25 98 CYS A N 1
ATOM 745 C CA . CYS A 1 98 ? 49.030 9.609 -32.721 1.00 82.25 98 CYS A CA 1
ATOM 746 C C . CYS A 1 98 ? 50.033 9.379 -31.573 1.00 82.25 98 CYS A C 1
ATOM 748 O O . CYS A 1 98 ? 49.946 10.083 -30.566 1.00 82.25 98 CYS A O 1
ATOM 750 N N . PRO A 1 99 ? 51.024 8.481 -31.708 1.00 83.25 99 PRO A N 1
ATOM 751 C CA . PRO A 1 99 ? 52.011 8.248 -30.654 1.00 83.25 99 PRO A CA 1
ATOM 752 C C . PRO A 1 99 ? 52.932 9.455 -30.417 1.00 83.25 99 PRO A C 1
ATOM 754 O O . PRO A 1 99 ? 53.279 9.718 -29.268 1.00 83.25 99 PRO A O 1
ATOM 757 N N . LYS A 1 100 ? 53.270 10.220 -31.471 1.00 83.44 100 LYS A N 1
ATOM 758 C CA . LYS A 1 100 ? 54.201 11.363 -31.399 1.00 83.44 100 LYS A CA 1
ATOM 759 C C . LYS A 1 100 ? 53.579 12.638 -30.825 1.00 83.44 100 LYS A C 1
ATOM 761 O O . LYS A 1 100 ? 54.169 13.262 -29.958 1.00 83.44 100 LYS A O 1
ATOM 766 N N . CYS A 1 101 ? 52.404 13.040 -31.316 1.00 81.44 101 CYS A N 1
ATOM 767 C CA . CYS A 1 101 ? 51.785 14.322 -30.943 1.00 81.44 101 CYS A CA 1
ATOM 768 C C . CYS A 1 101 ? 50.484 14.180 -30.139 1.00 81.44 101 CYS A C 1
ATOM 770 O O . CYS A 1 101 ? 49.810 15.175 -29.896 1.00 81.44 101 CYS A O 1
ATOM 772 N N . LYS A 1 102 ? 50.072 12.948 -29.799 1.00 83.25 102 LYS A N 1
ATOM 773 C CA . LYS A 1 102 ? 48.804 12.613 -29.117 1.00 83.25 102 LYS A CA 1
ATOM 774 C C . LYS A 1 102 ? 47.525 13.137 -29.795 1.00 83.25 102 LYS A C 1
ATOM 776 O O . LYS A 1 102 ? 46.434 12.940 -29.268 1.00 83.25 102 LYS A O 1
ATOM 781 N N . SER A 1 103 ? 47.630 13.699 -31.001 1.00 78.69 103 SER A N 1
ATOM 782 C CA . SER A 1 103 ? 46.493 14.174 -31.788 1.00 78.69 103 SER A CA 1
ATOM 783 C C . SER A 1 103 ? 45.588 13.021 -32.230 1.00 78.69 103 SER A C 1
ATOM 785 O O . SER A 1 103 ? 46.057 11.950 -32.630 1.00 78.69 103 SER A O 1
ATOM 787 N N . THR A 1 104 ? 44.278 13.256 -32.181 1.00 76.50 104 THR A N 1
ATOM 788 C CA . THR A 1 104 ? 43.224 12.365 -32.694 1.00 76.50 104 THR A CA 1
ATOM 789 C C . THR A 1 104 ? 42.886 12.644 -34.163 1.00 76.50 104 THR A C 1
ATOM 791 O O . THR A 1 104 ? 42.063 11.942 -34.753 1.00 76.50 104 THR A O 1
ATOM 794 N N . PHE A 1 105 ? 43.535 13.642 -34.776 1.00 76.56 105 PHE A N 1
ATOM 795 C CA . PHE A 1 105 ? 43.366 13.993 -36.182 1.00 76.56 105 PHE A CA 1
ATOM 796 C C . PHE A 1 105 ? 44.167 13.039 -37.082 1.00 76.56 105 PHE A C 1
ATOM 798 O O . PHE A 1 105 ? 45.347 13.254 -37.385 1.00 76.56 105 PHE A O 1
ATOM 805 N N . LEU A 1 106 ? 43.519 11.933 -37.451 1.00 79.56 106 LEU A N 1
ATOM 806 C CA . LEU A 1 106 ? 44.144 10.778 -38.090 1.00 79.56 106 LEU A CA 1
ATOM 807 C C . LEU A 1 106 ? 43.333 10.302 -39.301 1.00 79.56 106 LEU A C 1
ATOM 809 O O . LEU A 1 106 ? 42.102 10.212 -39.250 1.00 79.56 106 LEU A O 1
ATOM 813 N N . GLY A 1 107 ? 44.043 9.944 -40.368 1.00 82.06 107 GLY A N 1
ATOM 814 C CA . GLY A 1 107 ? 43.534 9.101 -41.442 1.00 82.06 107 GLY A CA 1
ATOM 815 C C . GLY A 1 107 ? 43.882 7.640 -41.166 1.00 82.06 107 GLY A C 1
ATOM 816 O O . GLY A 1 107 ? 45.030 7.343 -40.845 1.00 82.06 107 GLY A O 1
ATOM 817 N N . VAL A 1 108 ? 42.922 6.729 -41.285 1.00 82.06 108 VAL A N 1
ATOM 818 C CA . VAL A 1 108 ? 43.126 5.279 -41.164 1.00 82.06 108 VAL A CA 1
ATOM 819 C C . VAL A 1 108 ? 43.208 4.685 -42.565 1.00 82.06 108 VAL A C 1
ATOM 821 O O . VAL A 1 108 ? 42.397 5.032 -43.425 1.00 82.06 108 VAL A O 1
ATOM 824 N N . LYS A 1 109 ? 44.201 3.826 -42.812 1.00 80.50 109 LYS A N 1
ATOM 825 C CA . LYS A 1 109 ? 44.355 3.133 -44.093 1.00 80.50 109 LYS A CA 1
ATOM 826 C C . LYS A 1 109 ? 43.298 2.030 -44.210 1.00 80.50 109 LYS A C 1
ATOM 828 O O . LYS A 1 109 ? 43.284 1.109 -43.399 1.00 80.50 109 LYS A O 1
ATOM 833 N N . ASN A 1 110 ? 42.428 2.135 -45.209 1.00 75.62 110 ASN A N 1
ATOM 834 C CA . ASN A 1 110 ? 41.487 1.071 -45.563 1.00 75.62 110 ASN A CA 1
ATOM 835 C C . ASN A 1 110 ? 42.187 -0.026 -46.383 1.00 75.62 110 ASN A C 1
ATOM 837 O O . ASN A 1 110 ? 43.312 0.159 -46.847 1.00 75.62 110 ASN A O 1
ATOM 841 N N . GLU A 1 111 ? 41.493 -1.138 -46.630 1.00 76.44 111 GLU A N 1
ATOM 842 C CA . GLU A 1 111 ? 41.989 -2.276 -47.426 1.00 76.44 111 GLU A CA 1
ATOM 843 C C . GLU A 1 111 ? 42.407 -1.875 -48.853 1.00 76.44 111 GLU A C 1
ATOM 845 O O . GLU A 1 111 ? 43.366 -2.410 -49.398 1.00 76.44 111 GLU A O 1
ATOM 850 N N . HIS A 1 112 ? 41.785 -0.836 -49.420 1.00 75.75 112 HIS A N 1
ATOM 851 C CA . HIS A 1 112 ? 42.159 -0.249 -50.716 1.00 75.75 112 HIS A CA 1
ATOM 852 C C . HIS A 1 112 ? 43.396 0.670 -50.667 1.00 75.75 112 HIS A C 1
ATOM 854 O O . HIS A 1 112 ? 43.694 1.377 -51.626 1.00 75.75 112 HIS A O 1
ATOM 860 N N . GLY A 1 113 ? 44.094 0.739 -49.532 1.00 73.25 113 GLY A N 1
ATOM 861 C CA . GLY A 1 113 ? 45.310 1.533 -49.360 1.00 73.25 113 GLY A CA 1
ATOM 862 C C . GLY A 1 113 ? 45.106 3.047 -49.225 1.00 73.25 113 GLY A C 1
ATOM 863 O O . GLY A 1 113 ? 46.087 3.778 -49.088 1.00 73.25 113 GLY A O 1
ATOM 864 N N . VAL A 1 114 ? 43.860 3.524 -49.219 1.00 78.69 114 VAL A N 1
ATOM 865 C CA . VAL A 1 114 ? 43.505 4.945 -49.084 1.00 78.69 114 VAL A CA 1
ATOM 866 C C . VAL A 1 114 ? 43.320 5.313 -47.611 1.00 78.69 114 VAL A C 1
ATOM 868 O O . VAL A 1 114 ? 42.671 4.583 -46.861 1.00 78.69 114 VAL A O 1
ATOM 871 N N . PHE A 1 115 ? 43.864 6.462 -47.198 1.00 76.69 115 PHE A N 1
ATOM 872 C CA . PHE A 1 115 ? 43.627 7.028 -45.869 1.00 76.69 115 PHE A CA 1
ATOM 873 C C . PHE A 1 115 ? 42.292 7.774 -45.838 1.00 76.69 115 PHE A C 1
ATOM 875 O O . PHE A 1 115 ? 42.149 8.819 -46.473 1.00 76.69 115 PHE A O 1
ATOM 882 N N . VAL A 1 116 ? 41.331 7.258 -45.075 1.00 74.88 116 VAL A N 1
ATOM 883 C CA . VAL A 1 116 ? 40.058 7.937 -44.795 1.00 74.88 116 VAL A CA 1
ATOM 884 C C . VAL A 1 116 ? 40.066 8.497 -43.379 1.00 74.88 116 VAL A C 1
ATOM 886 O O . VAL A 1 116 ? 40.712 7.944 -42.490 1.00 74.88 116 VAL A O 1
ATOM 889 N N . GLY A 1 117 ? 39.366 9.606 -43.145 1.00 70.00 117 GLY A N 1
ATOM 890 C CA . GLY A 1 117 ? 39.258 10.174 -41.803 1.00 70.00 117 GLY A CA 1
ATOM 891 C C . GLY A 1 117 ? 38.678 9.157 -40.816 1.00 70.00 117 GLY A C 1
ATOM 892 O O . GLY A 1 117 ? 37.679 8.505 -41.105 1.00 70.00 117 GLY A O 1
ATOM 893 N N . GLN A 1 118 ? 39.279 9.043 -39.629 1.00 69.25 118 GLN A N 1
ATOM 894 C CA . GLN A 1 118 ? 38.792 8.160 -38.557 1.00 69.25 118 GLN A CA 1
ATOM 895 C C . GLN A 1 118 ? 37.350 8.487 -38.114 1.00 69.25 118 GLN A C 1
ATOM 897 O O . GLN A 1 118 ? 36.664 7.672 -37.495 1.00 69.25 118 GLN A O 1
ATOM 902 N N . THR A 1 119 ? 36.886 9.698 -38.411 1.00 59.72 119 THR A N 1
ATOM 903 C CA . THR A 1 119 ? 35.515 10.156 -38.217 1.00 59.72 119 THR A CA 1
ATOM 904 C C . THR A 1 119 ? 34.681 9.830 -39.454 1.00 59.72 119 THR A C 1
ATOM 906 O O . THR A 1 119 ? 34.616 10.629 -40.385 1.00 59.72 119 THR A O 1
ATOM 909 N N . GLY A 1 120 ? 34.017 8.671 -39.452 1.00 54.69 120 GLY A N 1
ATOM 910 C CA . GLY A 1 120 ? 32.900 8.403 -40.359 1.00 54.69 120 GLY A CA 1
ATOM 911 C C . GLY A 1 120 ? 31.783 9.417 -40.099 1.00 54.69 120 GLY A C 1
ATOM 912 O O . GLY A 1 120 ? 31.022 9.284 -39.137 1.00 54.69 120 GLY A O 1
ATOM 913 N N . GLY A 1 121 ? 31.752 10.483 -40.898 1.00 54.12 121 GLY A N 1
ATOM 914 C CA . GLY A 1 121 ? 30.741 11.532 -40.844 1.00 54.12 121 GLY A CA 1
ATOM 915 C C . GLY A 1 121 ? 29.398 10.981 -41.307 1.00 54.12 121 GLY A C 1
ATOM 916 O O . GLY A 1 121 ? 29.289 10.566 -42.450 1.00 54.12 121 GLY A O 1
ATOM 917 N N . ALA A 1 122 ? 28.440 10.918 -40.378 1.00 50.31 122 ALA A N 1
ATOM 918 C CA . ALA A 1 122 ? 26.976 10.864 -40.551 1.00 50.31 122 ALA A CA 1
ATOM 919 C C . ALA A 1 122 ? 26.309 10.067 -39.413 1.00 50.31 122 ALA A C 1
ATOM 921 O O . ALA A 1 122 ? 25.231 10.434 -38.964 1.00 50.31 122 ALA A O 1
ATOM 922 N N . SER A 1 123 ? 26.955 9.029 -38.868 1.00 61.78 123 SER A N 1
ATOM 923 C CA . SER A 1 123 ? 26.265 8.106 -37.942 1.00 61.78 123 SER A CA 1
ATOM 924 C C . SER A 1 123 ? 26.476 8.393 -36.445 1.00 61.78 123 SER A C 1
ATOM 926 O O . SER A 1 123 ? 25.800 7.817 -35.599 1.00 61.78 123 SER A O 1
ATOM 928 N N . ARG A 1 12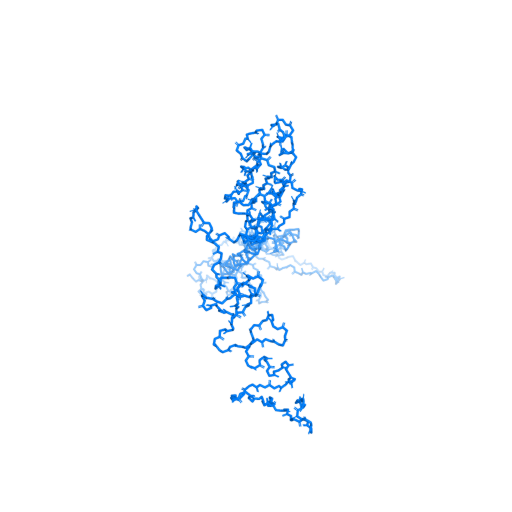4 ? 27.371 9.317 -36.058 1.00 67.00 124 ARG A N 1
ATOM 929 C CA . ARG A 1 124 ? 27.598 9.623 -34.628 1.00 67.00 124 ARG A CA 1
ATOM 930 C C . ARG A 1 124 ? 26.412 10.335 -33.983 1.00 67.00 124 ARG A C 1
ATOM 932 O O . ARG A 1 124 ? 25.979 9.925 -32.918 1.00 67.00 124 ARG A O 1
ATOM 939 N N . ILE A 1 125 ? 25.868 11.353 -34.647 1.00 71.12 125 ILE A N 1
ATOM 940 C CA . ILE A 1 125 ? 24.723 12.121 -34.139 1.00 71.12 125 ILE A CA 1
ATOM 941 C C . ILE A 1 125 ? 23.456 11.255 -34.123 1.00 71.12 125 ILE A C 1
ATOM 943 O O . ILE A 1 125 ? 22.756 11.217 -33.118 1.00 71.12 125 ILE A O 1
ATOM 947 N N . VAL A 1 126 ? 23.214 10.487 -35.190 1.00 73.69 126 VAL A N 1
ATOM 948 C CA . VAL A 1 126 ? 22.0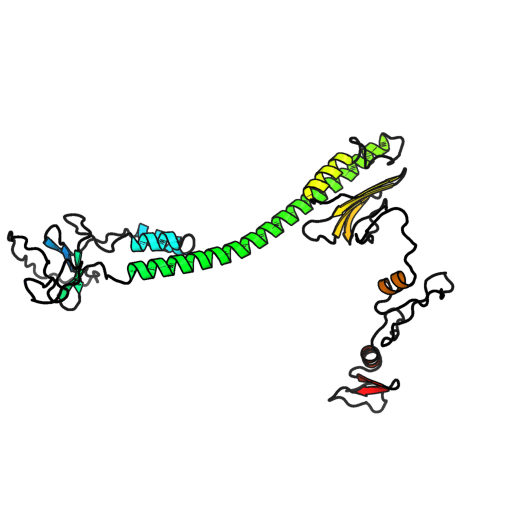76 9.555 -35.280 1.00 73.69 126 VAL A CA 1
ATOM 949 C C . VAL A 1 126 ? 22.132 8.500 -34.171 1.00 73.69 126 VAL A C 1
ATOM 951 O O . VAL A 1 126 ? 21.136 8.271 -33.491 1.00 73.69 126 VAL A O 1
ATOM 954 N N . THR A 1 127 ? 23.310 7.920 -33.921 1.00 72.06 127 THR A N 1
ATOM 955 C CA . THR A 1 127 ? 23.498 6.958 -32.824 1.00 72.06 127 THR A CA 1
ATOM 956 C C . THR A 1 127 ? 23.220 7.604 -31.463 1.00 72.06 127 THR A C 1
ATOM 958 O O . THR A 1 127 ? 22.530 7.008 -30.646 1.00 72.06 127 THR A O 1
ATOM 961 N N . ILE A 1 128 ? 23.683 8.837 -31.218 1.00 73.06 128 ILE A N 1
ATOM 962 C CA . ILE A 1 128 ? 23.420 9.555 -29.956 1.00 73.06 128 ILE A CA 1
ATOM 963 C C . ILE A 1 128 ? 21.916 9.752 -29.732 1.00 73.06 128 ILE A C 1
ATOM 965 O O . ILE A 1 128 ? 21.430 9.452 -28.644 1.00 73.06 128 ILE A O 1
ATOM 969 N N . PHE A 1 129 ? 21.175 10.214 -30.744 1.00 76.81 129 PHE A N 1
ATOM 970 C CA . PHE A 1 129 ? 19.729 10.424 -30.624 1.00 76.81 129 PHE A CA 1
ATOM 971 C C . PHE A 1 129 ? 18.982 9.124 -30.330 1.00 76.81 129 PHE A C 1
ATOM 973 O O . PHE A 1 129 ? 18.194 9.082 -29.388 1.00 76.81 129 PHE A O 1
ATOM 980 N N . ILE A 1 130 ? 19.270 8.052 -31.072 1.00 80.81 130 ILE A N 1
ATOM 981 C CA . ILE A 1 130 ? 18.643 6.742 -30.842 1.00 80.81 130 ILE A CA 1
ATOM 982 C C . ILE A 1 130 ? 18.947 6.246 -29.424 1.00 80.81 130 ILE A C 1
ATOM 984 O O . ILE A 1 130 ? 18.053 5.791 -28.717 1.00 80.81 130 ILE A O 1
ATOM 988 N N . CYS A 1 131 ? 20.188 6.382 -28.970 1.00 75.06 131 CYS A N 1
ATOM 989 C CA . CYS A 1 131 ? 20.595 5.947 -27.641 1.00 75.06 131 CYS A CA 1
ATOM 990 C C . CYS A 1 131 ? 19.953 6.751 -26.502 1.00 75.06 131 CYS A C 1
ATOM 992 O O . CYS A 1 131 ? 19.618 6.170 -25.472 1.00 75.06 131 CYS A O 1
ATOM 994 N N . ILE A 1 132 ? 19.759 8.063 -26.670 1.00 80.06 132 ILE A N 1
ATOM 995 C CA . ILE A 1 132 ? 19.036 8.886 -25.690 1.00 80.06 132 ILE A CA 1
ATOM 996 C C . ILE A 1 132 ? 17.559 8.481 -25.655 1.00 80.06 132 ILE A C 1
ATOM 998 O O . ILE A 1 132 ? 17.023 8.255 -24.573 1.00 80.06 132 ILE A O 1
ATOM 1002 N N . LEU A 1 133 ? 16.919 8.330 -26.819 1.00 83.94 133 LEU A N 1
ATOM 1003 C CA . LEU A 1 133 ? 15.509 7.940 -26.916 1.00 83.94 133 LEU A CA 1
ATOM 1004 C C . LEU A 1 133 ? 15.250 6.569 -26.277 1.00 83.94 133 LEU A C 1
ATOM 1006 O O . LEU A 1 133 ? 14.354 6.433 -25.445 1.00 83.94 133 LEU A O 1
ATOM 1010 N N . VAL A 1 134 ? 16.071 5.567 -26.605 1.00 83.44 134 VAL A N 1
ATOM 1011 C CA . VAL A 1 134 ? 15.966 4.220 -26.022 1.00 83.44 134 VAL A CA 1
ATOM 1012 C C . VAL A 1 134 ? 16.299 4.236 -24.527 1.00 83.44 134 VAL A C 1
ATOM 1014 O O . VAL A 1 134 ? 15.617 3.586 -23.739 1.00 83.44 134 VAL A O 1
ATOM 1017 N N . GLY A 1 135 ? 17.307 5.007 -24.106 1.00 84.25 135 GLY A N 1
ATOM 1018 C CA . GLY A 1 135 ? 17.689 5.119 -22.698 1.00 84.25 135 GLY A CA 1
ATOM 1019 C C . GLY A 1 135 ? 16.574 5.693 -21.824 1.00 84.25 135 GLY A C 1
ATOM 1020 O O . GLY A 1 135 ? 16.269 5.129 -20.775 1.00 84.25 135 GLY A O 1
ATOM 1021 N N . VAL A 1 136 ? 15.925 6.773 -22.269 1.00 86.88 136 VAL A N 1
ATOM 1022 C CA . VAL A 1 136 ? 14.788 7.372 -21.549 1.00 86.88 136 VAL A CA 1
ATOM 1023 C C . VAL A 1 136 ? 13.601 6.408 -21.502 1.00 86.88 136 VAL A C 1
ATOM 1025 O O . VAL A 1 136 ? 12.982 6.272 -20.449 1.00 86.88 136 VAL A O 1
ATOM 1028 N N . ALA A 1 137 ? 13.325 5.688 -22.595 1.00 88.25 137 ALA A N 1
ATOM 1029 C CA . ALA A 1 137 ? 12.260 4.687 -22.625 1.00 88.25 137 ALA A CA 1
ATOM 1030 C C . ALA A 1 137 ? 12.483 3.572 -21.586 1.00 88.25 137 ALA A C 1
ATOM 1032 O O . ALA A 1 137 ? 11.581 3.255 -20.814 1.00 88.25 137 ALA A O 1
ATOM 1033 N N . ILE A 1 138 ? 13.697 3.017 -21.506 1.00 87.62 138 ILE A N 1
ATOM 1034 C CA . ILE A 1 138 ? 14.024 1.951 -20.546 1.00 87.62 138 ILE A CA 1
ATOM 1035 C C . ILE A 1 138 ? 13.981 2.468 -19.105 1.00 87.62 138 ILE A C 1
ATOM 1037 O O . ILE A 1 138 ? 13.378 1.825 -18.245 1.00 87.62 138 ILE A O 1
ATOM 1041 N N . MET A 1 139 ? 14.575 3.636 -18.834 1.00 87.88 139 MET A N 1
ATOM 1042 C CA . MET A 1 139 ? 14.537 4.241 -17.498 1.00 87.88 139 MET A CA 1
ATOM 1043 C C . MET A 1 139 ? 13.101 4.516 -17.044 1.00 87.88 139 MET A C 1
ATOM 1045 O O . MET A 1 139 ? 12.786 4.290 -15.879 1.00 87.88 139 MET A O 1
ATOM 1049 N N . GLY A 1 140 ? 12.221 4.937 -17.957 1.00 90.00 140 GLY A N 1
ATOM 1050 C CA . GLY A 1 140 ? 10.797 5.116 -17.677 1.00 90.00 140 GLY A CA 1
ATOM 1051 C C . GLY A 1 140 ? 10.099 3.811 -17.285 1.00 90.00 140 GLY A C 1
ATOM 1052 O O . GLY A 1 140 ? 9.386 3.774 -16.282 1.00 90.00 140 GLY A O 1
ATOM 1053 N N . ILE A 1 141 ? 10.351 2.720 -18.019 1.00 90.31 141 ILE A N 1
ATOM 1054 C CA . ILE A 1 141 ? 9.768 1.404 -17.711 1.00 90.31 141 ILE A CA 1
ATOM 1055 C C . ILE A 1 141 ? 10.247 0.915 -16.339 1.00 90.31 141 ILE A C 1
ATOM 1057 O O . ILE A 1 141 ? 9.420 0.567 -15.496 1.00 90.31 141 ILE A O 1
ATOM 1061 N N . LEU A 1 142 ? 11.557 0.948 -16.075 1.00 90.00 142 LEU A N 1
ATOM 1062 C CA . LEU A 1 142 ? 12.113 0.519 -14.787 1.00 90.00 142 LEU A CA 1
ATOM 1063 C C . LEU A 1 142 ? 11.595 1.381 -13.626 1.00 90.00 142 LEU A C 1
ATOM 1065 O O . LEU A 1 142 ? 11.240 0.847 -12.575 1.00 90.00 142 LEU A O 1
ATOM 1069 N N . ALA A 1 143 ? 11.487 2.698 -13.824 1.00 91.75 143 ALA A N 1
ATOM 1070 C CA . ALA A 1 143 ? 10.953 3.609 -12.817 1.00 91.75 143 ALA A CA 1
ATOM 1071 C C . ALA A 1 143 ? 9.485 3.306 -12.478 1.00 91.75 143 ALA A C 1
ATOM 1073 O O . ALA A 1 143 ? 9.121 3.358 -11.305 1.00 91.75 143 ALA A O 1
ATOM 1074 N N . SER A 1 144 ? 8.656 2.944 -13.465 1.00 93.38 144 SER A N 1
ATOM 1075 C CA . SER A 1 144 ? 7.236 2.637 -13.231 1.00 93.38 144 SER A CA 1
ATOM 1076 C C . SER A 1 144 ? 7.034 1.437 -12.293 1.00 93.38 144 SER A C 1
ATOM 1078 O O . SER A 1 144 ? 6.240 1.508 -11.353 1.00 93.38 144 SER A O 1
ATOM 1080 N N . VAL A 1 145 ? 7.818 0.370 -12.478 1.00 90.75 145 VAL A N 1
ATOM 1081 C CA . VAL A 1 145 ? 7.744 -0.854 -11.662 1.00 90.75 145 VAL A CA 1
ATOM 1082 C C . VAL A 1 145 ? 8.223 -0.593 -10.232 1.00 90.75 145 VAL A C 1
ATOM 1084 O O . VAL A 1 145 ? 7.604 -1.039 -9.259 1.00 90.75 145 VAL A O 1
ATOM 1087 N N . VAL A 1 146 ? 9.312 0.168 -10.088 1.00 92.25 146 VAL A N 1
ATOM 1088 C CA . VAL A 1 146 ? 9.870 0.517 -8.775 1.00 92.25 146 VAL A CA 1
ATOM 1089 C C . VAL A 1 146 ? 8.943 1.461 -8.014 1.00 92.25 146 VAL A C 1
ATOM 1091 O O . VAL A 1 146 ? 8.732 1.261 -6.819 1.00 92.25 146 VAL A O 1
ATOM 1094 N N . LEU A 1 147 ? 8.350 2.456 -8.678 1.00 90.19 147 LEU A N 1
ATOM 1095 C CA . LEU A 1 147 ? 7.448 3.409 -8.032 1.00 90.19 147 LEU A CA 1
ATOM 1096 C C . LEU A 1 147 ? 6.187 2.721 -7.496 1.00 90.19 147 LEU A C 1
ATOM 1098 O O . LEU A 1 147 ? 5.794 2.987 -6.361 1.00 90.19 147 LEU A O 1
ATOM 1102 N N . ALA A 1 148 ? 5.598 1.800 -8.265 1.00 87.31 148 ALA A N 1
ATOM 1103 C CA . ALA A 1 148 ? 4.452 1.014 -7.810 1.00 87.31 148 ALA A CA 1
ATOM 1104 C C . ALA A 1 148 ? 4.799 0.182 -6.560 1.00 87.31 148 ALA A C 1
ATOM 1106 O O . ALA A 1 148 ? 4.072 0.201 -5.563 1.00 87.31 148 ALA A O 1
ATOM 1107 N N . SER A 1 149 ? 5.960 -0.479 -6.581 1.00 91.00 149 SER A N 1
ATOM 1108 C CA . SER A 1 149 ? 6.450 -1.291 -5.460 1.00 91.00 149 SER A CA 1
ATOM 1109 C C . SER A 1 149 ? 6.724 -0.446 -4.213 1.00 91.00 149 SER A C 1
ATOM 1111 O O . SER A 1 149 ? 6.316 -0.803 -3.107 1.00 91.00 149 SER A O 1
ATOM 1113 N N . LEU A 1 150 ? 7.369 0.711 -4.384 1.00 91.06 150 LEU A N 1
ATOM 1114 C CA . LEU A 1 150 ? 7.674 1.636 -3.297 1.00 91.06 150 LEU A CA 1
ATOM 1115 C C . LEU A 1 150 ? 6.401 2.241 -2.694 1.00 91.06 150 LEU A C 1
ATOM 1117 O O . LEU A 1 150 ? 6.319 2.395 -1.477 1.00 91.06 150 LEU A O 1
ATOM 1121 N N . ASN A 1 151 ? 5.406 2.564 -3.521 1.00 89.56 151 ASN A N 1
ATOM 1122 C CA . ASN A 1 151 ? 4.127 3.080 -3.045 1.00 89.56 151 ASN A CA 1
ATOM 1123 C C . ASN A 1 151 ? 3.386 2.037 -2.192 1.00 89.56 151 ASN A C 1
ATOM 1125 O O . ASN A 1 151 ? 2.954 2.354 -1.085 1.00 89.56 151 ASN A O 1
ATOM 1129 N N . SER A 1 152 ? 3.330 0.777 -2.641 1.00 91.69 152 SER A N 1
ATOM 1130 C CA . SER A 1 152 ? 2.758 -0.319 -1.844 1.00 91.69 152 SER A CA 1
ATOM 1131 C C . SER A 1 152 ? 3.517 -0.530 -0.527 1.00 91.69 152 SER A C 1
ATOM 1133 O O . SER A 1 152 ? 2.901 -0.674 0.529 1.00 91.69 152 SER A O 1
ATOM 1135 N N . ALA A 1 153 ? 4.854 -0.482 -0.550 1.00 92.94 153 ALA A N 1
ATOM 1136 C CA . ALA A 1 153 ? 5.670 -0.603 0.658 1.00 92.94 153 ALA A CA 1
ATOM 1137 C C . ALA A 1 153 ? 5.413 0.537 1.661 1.00 92.94 153 ALA A C 1
ATOM 1139 O O . ALA A 1 153 ? 5.330 0.291 2.862 1.00 92.94 153 ALA A O 1
ATOM 1140 N N . ARG A 1 154 ? 5.230 1.776 1.183 1.00 93.75 154 ARG A N 1
ATOM 1141 C CA . ARG A 1 154 ? 4.882 2.930 2.031 1.00 93.75 154 ARG A CA 1
ATOM 1142 C C . ARG A 1 154 ? 3.509 2.774 2.679 1.00 93.75 154 ARG A C 1
ATOM 1144 O O . ARG A 1 154 ? 3.382 3.044 3.869 1.00 93.75 154 ARG A O 1
ATOM 1151 N N . GLN A 1 155 ? 2.511 2.309 1.926 1.00 94.31 155 GLN A N 1
ATOM 1152 C CA . GLN A 1 155 ? 1.177 2.030 2.468 1.00 94.31 155 GLN A CA 1
ATOM 1153 C C . GLN A 1 155 ? 1.239 0.949 3.556 1.00 94.31 155 GLN A C 1
ATOM 1155 O O . GLN A 1 155 ? 0.742 1.164 4.655 1.00 94.31 155 GLN A O 1
ATOM 1160 N N . LYS A 1 156 ? 1.960 -0.153 3.313 1.00 94.31 156 LYS A N 1
ATOM 1161 C CA . LYS A 1 156 ? 2.168 -1.213 4.318 1.00 94.31 156 LYS A CA 1
ATOM 1162 C C . LYS A 1 156 ? 2.936 -0.732 5.554 1.00 94.31 156 LYS A C 1
ATOM 1164 O O . LYS A 1 156 ? 2.662 -1.186 6.661 1.00 94.31 156 LYS A O 1
ATOM 1169 N N . GLY A 1 157 ? 3.887 0.188 5.384 1.00 96.44 157 GLY A N 1
ATOM 1170 C CA . GLY A 1 157 ? 4.593 0.825 6.498 1.00 96.44 157 GLY A CA 1
ATOM 1171 C C . GLY A 1 157 ? 3.667 1.681 7.368 1.00 96.44 157 GLY A C 1
ATOM 1172 O O . GLY A 1 157 ? 3.732 1.604 8.593 1.00 96.44 157 GLY A O 1
ATOM 1173 N N . ALA A 1 158 ? 2.763 2.442 6.746 1.00 95.75 158 ALA A N 1
ATOM 1174 C CA . ALA A 1 158 ? 1.726 3.177 7.466 1.00 95.75 158 ALA A CA 1
ATOM 1175 C C . ALA A 1 158 ? 0.758 2.235 8.201 1.00 95.75 158 ALA A C 1
ATOM 1177 O O . ALA A 1 158 ? 0.446 2.483 9.363 1.00 95.75 158 ALA A O 1
ATOM 1178 N N . ASP A 1 159 ? 0.365 1.119 7.585 1.00 96.06 159 ASP A N 1
ATOM 1179 C CA . ASP A 1 159 ? -0.479 0.104 8.228 1.00 96.06 159 ASP A CA 1
ATOM 1180 C C . ASP A 1 159 ? 0.187 -0.500 9.464 1.00 96.06 159 ASP A C 1
ATOM 1182 O O . ASP A 1 159 ? -0.461 -0.678 10.492 1.00 96.06 159 ASP A O 1
ATOM 1186 N N . ALA A 1 160 ? 1.493 -0.768 9.411 1.00 97.50 160 ALA A N 1
ATOM 1187 C CA . ALA A 1 160 ? 2.242 -1.225 10.578 1.00 97.50 160 ALA A CA 1
ATOM 1188 C C . ALA A 1 160 ? 2.249 -0.176 11.706 1.00 97.50 160 ALA A C 1
ATOM 1190 O O . ALA A 1 160 ? 2.055 -0.533 12.868 1.00 97.50 160 ALA A O 1
ATOM 1191 N N . SER A 1 161 ? 2.408 1.109 11.368 1.00 97.38 161 SER A N 1
ATOM 1192 C CA . SER A 1 161 ? 2.314 2.217 12.333 1.00 97.38 161 SER A CA 1
ATOM 1193 C C . SER A 1 161 ? 0.923 2.300 12.973 1.00 97.38 161 SER A C 1
ATOM 1195 O O . SER A 1 161 ? 0.808 2.421 14.193 1.00 97.38 161 SER A O 1
ATOM 1197 N N . ILE A 1 162 ? -0.146 2.170 12.179 1.00 97.25 162 ILE A N 1
ATOM 1198 C CA . ILE A 1 162 ? -1.531 2.138 12.675 1.00 97.25 162 ILE A CA 1
ATOM 1199 C C . ILE A 1 162 ? -1.711 0.980 13.662 1.00 97.25 162 ILE A C 1
ATOM 1201 O O . ILE A 1 162 ? -2.162 1.192 14.787 1.00 97.25 162 ILE A O 1
ATOM 1205 N N . LYS A 1 163 ? -1.305 -0.233 13.268 1.00 97.00 163 LYS A N 1
ATOM 1206 C CA . LYS A 1 163 ? -1.411 -1.443 14.096 1.00 97.00 163 LYS A CA 1
ATOM 1207 C C . LYS A 1 163 ? -0.656 -1.296 15.419 1.00 97.00 163 LYS A C 1
ATOM 1209 O O . LYS A 1 163 ? -1.179 -1.686 16.458 1.00 97.00 163 LYS A O 1
ATOM 1214 N N . ALA A 1 164 ? 0.535 -0.696 15.399 1.00 97.31 164 ALA A N 1
ATOM 1215 C CA . ALA A 1 164 ? 1.327 -0.449 16.601 1.00 97.31 164 ALA A CA 1
ATOM 1216 C C . ALA A 1 164 ? 0.671 0.578 17.541 1.00 97.31 164 ALA A C 1
ATOM 1218 O O . ALA A 1 164 ? 0.569 0.326 18.741 1.00 97.31 164 ALA A O 1
ATOM 1219 N N . ASN A 1 165 ? 0.182 1.705 17.009 1.00 96.94 165 ASN A N 1
ATOM 1220 C CA . ASN A 1 165 ? -0.503 2.723 17.812 1.00 96.94 165 ASN A CA 1
ATOM 1221 C C . ASN A 1 165 ? -1.772 2.166 18.473 1.00 96.94 165 ASN A C 1
ATOM 1223 O O . ASN A 1 165 ? -1.960 2.341 19.674 1.00 96.94 165 ASN A O 1
ATOM 1227 N N . LEU A 1 166 ? -2.604 1.434 17.726 1.00 96.06 166 LEU A N 1
ATOM 1228 C CA . LEU A 1 166 ? -3.818 0.818 18.272 1.00 96.06 166 LEU A CA 1
ATOM 1229 C C . LEU A 1 166 ? -3.496 -0.291 19.287 1.00 96.06 166 LEU A C 1
ATOM 1231 O O . LEU A 1 166 ? -4.171 -0.406 20.306 1.00 96.06 166 LEU A O 1
ATOM 1235 N N . ALA A 1 167 ? -2.441 -1.081 19.071 1.00 96.69 167 ALA A N 1
ATOM 1236 C CA . ALA A 1 167 ? -2.011 -2.073 20.057 1.00 96.69 167 ALA A CA 1
ATOM 1237 C C . ALA A 1 167 ? -1.588 -1.422 21.389 1.00 96.69 167 ALA A C 1
ATOM 1239 O O . ALA A 1 167 ? -1.955 -1.925 22.454 1.00 96.69 167 ALA A O 1
ATOM 1240 N N . ASN A 1 168 ? -0.878 -0.289 21.330 1.00 95.50 168 ASN A N 1
ATOM 1241 C CA . ASN A 1 168 ? -0.501 0.499 22.508 1.00 95.50 168 ASN A CA 1
ATOM 1242 C C . ASN A 1 168 ? -1.716 1.150 23.192 1.00 95.50 168 ASN A C 1
ATOM 1244 O O . ASN A 1 168 ? -1.734 1.240 24.421 1.00 95.50 168 ASN A O 1
ATOM 1248 N N . ALA A 1 169 ? -2.748 1.522 22.422 1.00 96.25 169 ALA A N 1
ATOM 1249 C CA . ALA A 1 169 ? -3.995 2.090 22.945 1.00 96.25 169 ALA A CA 1
ATOM 1250 C C . ALA A 1 169 ? -4.662 1.184 23.973 1.00 96.25 169 ALA A C 1
ATOM 1252 O O . ALA A 1 169 ? -5.191 1.680 24.958 1.00 96.25 169 ALA A O 1
ATOM 1253 N N . ARG A 1 170 ? -4.557 -0.139 23.814 1.00 95.81 170 ARG A N 1
ATOM 1254 C CA . ARG A 1 170 ? -5.116 -1.075 24.794 1.00 95.81 170 ARG A CA 1
ATOM 1255 C C . ARG A 1 170 ? -4.497 -0.906 26.175 1.00 95.81 170 ARG A C 1
ATOM 1257 O O . ARG A 1 170 ? -5.219 -0.763 27.147 1.00 95.81 170 ARG A O 1
ATOM 1264 N N . ALA A 1 171 ? -3.168 -0.869 26.258 1.00 95.19 171 ALA A N 1
ATOM 1265 C CA . ALA A 1 171 ? -2.487 -0.726 27.542 1.00 95.19 171 ALA A CA 1
ATOM 1266 C C . ALA A 1 171 ? -2.811 0.618 28.213 1.00 95.19 171 ALA A C 1
ATOM 1268 O O . ALA A 1 171 ? -3.017 0.660 29.421 1.00 95.19 171 ALA A O 1
ATOM 1269 N N . GLN A 1 172 ? -2.893 1.705 27.438 1.00 96.25 172 GLN A N 1
ATOM 1270 C CA . GLN A 1 172 ? -3.274 3.014 27.978 1.00 96.25 172 GLN A CA 1
ATOM 1271 C C . GLN A 1 172 ? -4.745 3.069 28.398 1.00 96.25 172 GLN A C 1
ATOM 1273 O O . GLN A 1 172 ? -5.054 3.661 29.426 1.00 96.25 172 GLN A O 1
ATOM 1278 N N . ALA A 1 173 ? -5.645 2.411 27.665 1.00 96.75 173 ALA A N 1
ATOM 1279 C CA . ALA A 1 173 ? -7.049 2.322 28.047 1.00 96.75 173 ALA A CA 1
ATOM 1280 C C . ALA A 1 173 ? -7.245 1.567 29.369 1.00 96.75 173 ALA A C 1
ATOM 1282 O O . ALA A 1 173 ? -8.045 2.009 30.188 1.00 96.75 173 ALA A O 1
ATOM 1283 N N . GLU A 1 174 ? -6.492 0.490 29.619 1.00 95.69 174 GLU A N 1
ATOM 1284 C CA . GLU A 1 174 ? -6.547 -0.206 30.915 1.00 95.69 174 GLU A CA 1
ATOM 1285 C C . GLU A 1 174 ? -6.023 0.671 32.060 1.00 95.69 174 GLU A C 1
ATOM 1287 O O . GLU A 1 174 ? -6.661 0.786 33.103 1.00 95.69 174 GLU A O 1
ATOM 1292 N N . LEU A 1 175 ? -4.905 1.377 31.852 1.00 95.88 175 LEU A N 1
ATOM 1293 C CA . LEU A 1 175 ? -4.393 2.323 32.852 1.00 95.88 175 LEU A CA 1
ATOM 1294 C C . LEU A 1 175 ? -5.379 3.466 33.128 1.00 95.88 175 LEU A C 1
ATOM 1296 O O . LEU A 1 175 ? -5.456 3.958 34.256 1.00 95.88 175 LEU A O 1
ATOM 1300 N N . TYR A 1 176 ? -6.109 3.908 32.103 1.00 97.00 176 TYR A N 1
ATOM 1301 C CA . TYR A 1 176 ? -7.170 4.895 32.247 1.00 97.00 176 TYR A CA 1
ATOM 1302 C C . TYR A 1 176 ? -8.330 4.335 33.077 1.00 97.00 176 TYR A C 1
ATOM 1304 O O . TYR A 1 176 ? -8.765 5.004 34.011 1.00 97.00 176 TYR A O 1
ATOM 1312 N N . TYR A 1 177 ? -8.778 3.110 32.794 1.00 97.12 177 TYR A N 1
ATOM 1313 C CA . TYR A 1 177 ? -9.856 2.439 33.524 1.00 97.12 177 TYR A CA 1
ATOM 1314 C C . TYR A 1 177 ? -9.572 2.354 35.028 1.00 97.12 177 TYR A C 1
ATOM 1316 O O . TYR A 1 177 ? -10.399 2.790 35.833 1.00 97.12 177 TYR A O 1
ATOM 1324 N N . ASP A 1 178 ? -8.369 1.905 35.400 1.00 96.62 178 ASP A N 1
ATOM 1325 C CA . ASP A 1 178 ? -7.943 1.774 36.800 1.00 96.62 178 ASP A CA 1
ATOM 1326 C C . ASP A 1 178 ? -7.931 3.123 37.544 1.00 96.62 178 ASP A C 1
ATOM 1328 O O . ASP A 1 178 ? -8.208 3.200 38.742 1.00 96.62 178 ASP A O 1
ATOM 1332 N N . LYS A 1 179 ? -7.605 4.217 36.845 1.00 96.56 179 LYS A N 1
ATOM 1333 C CA . LYS A 1 179 ? -7.535 5.565 37.433 1.00 96.56 179 LYS A CA 1
ATOM 1334 C C . LYS A 1 179 ? -8.880 6.286 37.477 1.00 96.56 179 LYS A C 1
ATOM 1336 O O . LYS A 1 179 ? -9.051 7.180 38.303 1.00 96.56 179 LYS A O 1
ATOM 1341 N N . ASN A 1 180 ? -9.821 5.919 36.611 1.00 95.12 180 ASN A N 1
ATOM 1342 C CA . ASN A 1 180 ? -11.089 6.627 36.418 1.00 95.12 180 ASN A CA 1
ATOM 1343 C C . ASN A 1 180 ? -12.274 5.844 36.997 1.00 95.12 180 ASN A C 1
ATOM 1345 O O . ASN A 1 180 ? -13.327 5.739 36.375 1.00 95.12 180 ASN A O 1
ATOM 1349 N N . ALA A 1 181 ? -12.102 5.321 38.216 1.00 95.06 181 ALA A N 1
ATOM 1350 C CA . ALA A 1 181 ? -13.141 4.617 38.971 1.00 95.06 181 ALA A CA 1
ATOM 1351 C C . ALA A 1 181 ? -13.759 3.433 38.204 1.00 95.06 181 ALA A C 1
ATOM 1353 O O . ALA A 1 181 ? -14.982 3.292 38.138 1.00 95.06 181 ALA A O 1
ATOM 1354 N N . ASP A 1 182 ? -12.904 2.586 37.624 1.00 95.44 182 ASP A N 1
ATOM 1355 C CA . ASP A 1 182 ? -13.308 1.410 36.856 1.00 95.44 182 ASP A CA 1
ATOM 1356 C C . ASP A 1 182 ? -14.230 1.778 35.678 1.00 95.44 182 ASP A C 1
ATOM 1358 O O . ASP A 1 182 ? -15.263 1.133 35.449 1.00 95.44 182 ASP A O 1
ATOM 1362 N N . SER A 1 183 ? -13.899 2.849 34.952 1.00 94.62 183 SER A N 1
ATOM 1363 C CA . SER A 1 183 ? -14.687 3.344 33.821 1.00 94.62 183 SER A CA 1
ATOM 1364 C C . SER A 1 183 ? -13.822 3.674 32.607 1.00 94.62 183 SER A C 1
ATOM 1366 O O . SER A 1 183 ? -12.781 4.317 32.731 1.00 94.62 183 SER A O 1
ATOM 1368 N N . TYR A 1 184 ? -14.282 3.283 31.415 1.00 95.12 184 TYR A N 1
ATOM 1369 C CA . TYR A 1 184 ? -13.698 3.736 30.144 1.00 95.12 184 TYR A CA 1
ATOM 1370 C C . TYR A 1 184 ? -14.340 5.023 29.611 1.00 95.12 184 TYR A C 1
ATOM 1372 O O . TYR A 1 184 ? -13.915 5.524 28.574 1.00 95.12 184 TYR A O 1
ATOM 1380 N N . GLU A 1 185 ? -15.357 5.562 30.280 1.00 94.44 185 GLU A N 1
ATOM 1381 C CA . GLU A 1 185 ? -16.042 6.772 29.821 1.00 94.44 185 GLU A CA 1
ATOM 1382 C C . GLU A 1 185 ? -15.066 7.957 29.730 1.00 94.44 185 GLU A C 1
ATOM 1384 O O . GLU A 1 185 ? -14.403 8.303 30.704 1.00 94.44 185 GLU A O 1
ATOM 1389 N N . GLY A 1 186 ? -14.952 8.554 28.544 1.00 90.81 186 GLY A N 1
ATOM 1390 C CA . GLY A 1 186 ? -14.006 9.621 28.220 1.00 90.81 186 GLY A CA 1
ATOM 1391 C C . GLY A 1 186 ? -12.641 9.154 27.696 1.00 90.81 186 GLY A C 1
ATOM 1392 O O . GLY A 1 186 ? -11.836 10.005 27.289 1.00 90.81 186 GLY A O 1
ATOM 1393 N N . VAL A 1 187 ? -12.362 7.843 27.639 1.00 96.19 187 VAL A N 1
ATOM 1394 C CA . VAL A 1 187 ? -11.045 7.314 27.234 1.00 96.19 187 VAL A CA 1
ATOM 1395 C C . VAL A 1 187 ? -10.650 7.755 25.821 1.00 96.19 187 VAL A C 1
ATOM 1397 O O . VAL A 1 187 ? -9.479 8.059 25.586 1.00 96.19 187 VAL A O 1
ATOM 1400 N N . CYS A 1 188 ? -11.602 7.878 24.886 1.00 95.56 188 CYS A N 1
ATOM 1401 C CA . CYS A 1 188 ? -11.324 8.282 23.505 1.00 95.56 188 CYS A CA 1
ATOM 1402 C C . CYS A 1 188 ? -10.946 9.759 23.345 1.00 95.56 188 CYS A C 1
ATOM 1404 O O . CYS A 1 188 ? -10.401 10.144 22.303 1.00 95.56 188 CYS A O 1
ATOM 1406 N N . THR A 1 189 ? -11.258 10.588 24.342 1.00 93.81 189 THR A N 1
ATOM 1407 C CA . THR A 1 189 ? -11.031 12.041 24.325 1.00 93.81 189 THR A CA 1
ATOM 1408 C C . THR A 1 189 ? -9.977 12.508 25.321 1.00 93.81 189 THR A C 1
ATOM 1410 O O . THR A 1 189 ? -9.503 13.635 25.212 1.00 93.81 189 THR A O 1
ATOM 1413 N N . SER A 1 190 ? -9.593 11.666 26.280 1.00 93.38 190 SER A N 1
ATOM 1414 C CA . SER A 1 190 ? -8.606 12.012 27.301 1.00 93.38 190 SER A CA 1
ATOM 1415 C C . SER A 1 190 ? -7.169 11.855 26.796 1.00 93.38 190 SER A C 1
ATOM 1417 O O . SER A 1 190 ? -6.825 10.848 26.174 1.00 93.38 190 SER A O 1
ATOM 1419 N N . THR A 1 191 ? -6.301 12.812 27.140 1.00 90.56 191 THR A N 1
ATOM 1420 C CA . THR A 1 191 ? -4.841 12.716 26.949 1.00 90.56 191 THR A CA 1
ATOM 1421 C C . THR A 1 191 ? -4.209 11.625 27.806 1.00 90.56 191 THR A C 1
ATOM 1423 O O . THR A 1 191 ? -3.197 11.060 27.417 1.00 90.56 191 THR A O 1
ATOM 1426 N N . GLU A 1 192 ? -4.813 11.304 28.953 1.00 91.31 192 GLU A N 1
ATOM 1427 C CA . GLU A 1 192 ? -4.410 10.163 29.788 1.00 91.31 192 GLU A CA 1
ATOM 1428 C C . GLU A 1 192 ? -5.038 8.841 29.319 1.00 91.31 192 GLU A C 1
ATOM 1430 O O . GLU A 1 192 ? -4.739 7.786 29.871 1.00 91.31 192 GLU A O 1
ATOM 1435 N N . GLY A 1 193 ? -5.943 8.910 28.338 1.00 93.88 193 GLY A N 1
ATOM 1436 C CA . GLY A 1 193 ? -6.563 7.766 27.686 1.00 93.88 193 GLY A CA 1
ATOM 1437 C C . GLY A 1 193 ? -5.874 7.449 26.364 1.00 93.88 193 GLY A C 1
ATOM 1438 O O . GLY A 1 193 ? -4.656 7.304 26.286 1.00 93.88 193 GLY A O 1
ATOM 1439 N N . VAL A 1 194 ? -6.663 7.334 25.295 1.00 96.56 194 VAL A N 1
ATOM 1440 C CA . VAL A 1 194 ? -6.172 6.871 23.987 1.00 96.56 194 VAL A CA 1
ATOM 1441 C C . VAL A 1 194 ? -6.054 7.971 22.931 1.00 96.56 194 VAL A C 1
ATOM 1443 O O . VAL A 1 194 ? -5.776 7.675 21.766 1.00 96.56 194 VAL A O 1
ATOM 1446 N N . LEU A 1 195 ? -6.221 9.243 23.314 1.00 94.44 195 LEU A N 1
ATOM 1447 C CA . LEU A 1 195 ? -6.233 10.369 22.376 1.00 94.44 195 LEU A CA 1
ATOM 1448 C C . LEU A 1 195 ? -4.936 10.488 21.558 1.00 94.44 195 LEU A C 1
ATOM 1450 O O . LEU A 1 195 ? -5.002 10.709 20.351 1.00 94.44 195 LEU A O 1
ATOM 1454 N N . GLU A 1 196 ? -3.759 10.308 22.166 1.00 95.31 196 GLU A N 1
ATOM 1455 C CA . GLU A 1 196 ? -2.484 10.408 21.433 1.00 95.31 196 GLU A CA 1
ATOM 1456 C C . GLU A 1 196 ? -2.332 9.301 20.384 1.00 95.31 196 GLU A C 1
ATOM 1458 O O . GLU A 1 196 ? -1.969 9.558 19.236 1.00 95.31 196 GLU A O 1
ATOM 1463 N N . MET A 1 197 ? -2.676 8.062 20.743 1.00 96.38 197 MET A N 1
ATOM 1464 C CA . MET A 1 197 ? -2.633 6.926 19.818 1.00 96.38 197 MET A CA 1
ATOM 1465 C C . MET A 1 197 ? -3.657 7.080 18.694 1.00 96.38 197 MET A C 1
ATOM 1467 O O . MET A 1 197 ? -3.351 6.748 17.548 1.00 96.38 197 MET A O 1
ATOM 1471 N N . LYS A 1 198 ? -4.833 7.645 18.997 1.00 94.50 198 LYS A N 1
ATOM 1472 C CA . LYS A 1 198 ? -5.842 8.019 18.001 1.00 94.50 198 LYS A CA 1
ATOM 1473 C C . LYS A 1 198 ? -5.278 9.032 17.002 1.00 94.50 198 LYS A C 1
ATOM 1475 O O . LYS A 1 198 ? -5.380 8.809 15.797 1.00 94.50 198 LYS A O 1
ATOM 1480 N N . SER A 1 199 ? -4.645 10.102 17.485 1.00 93.94 199 SER A N 1
ATOM 1481 C CA . SER A 1 199 ? -4.039 11.140 16.641 1.00 93.94 199 SER A CA 1
ATOM 1482 C C . SER A 1 199 ? -2.924 10.574 15.758 1.00 93.94 199 SER A C 1
ATOM 1484 O O . SER A 1 199 ? -2.991 10.704 14.536 1.00 93.94 199 SER A O 1
ATOM 1486 N N . ASN A 1 200 ? -1.978 9.825 16.326 1.00 95.75 200 ASN A N 1
ATOM 1487 C CA . ASN A 1 200 ? -0.879 9.212 15.568 1.00 95.75 200 ASN A CA 1
ATOM 1488 C C . ASN A 1 200 ? -1.376 8.204 14.514 1.00 95.75 200 ASN A C 1
ATOM 1490 O O . ASN A 1 200 ? -0.843 8.117 13.400 1.00 95.75 200 ASN A O 1
ATOM 1494 N N . ALA A 1 201 ? -2.423 7.439 14.841 1.00 95.19 201 ALA A N 1
ATOM 1495 C CA . ALA A 1 201 ? -3.065 6.533 13.895 1.00 95.19 201 ALA A CA 1
ATOM 1496 C C . ALA A 1 201 ? -3.825 7.290 12.789 1.00 95.19 201 ALA A C 1
ATOM 1498 O O . ALA A 1 201 ? -3.839 6.825 11.647 1.00 95.19 201 ALA A O 1
ATOM 1499 N N . SER A 1 202 ? -4.407 8.457 13.087 1.00 92.38 202 SER A N 1
ATOM 1500 C CA . SER A 1 202 ? -5.073 9.315 12.096 1.00 92.38 202 SER A CA 1
ATOM 1501 C C . SER A 1 202 ? -4.085 9.936 11.109 1.00 92.38 202 SER A C 1
ATOM 1503 O O . SER A 1 202 ? -4.324 9.924 9.905 1.00 92.38 202 SER A O 1
ATOM 1505 N N . GLU A 1 203 ? -2.909 10.356 11.579 1.00 93.88 203 GLU A N 1
ATOM 1506 C CA . GLU A 1 203 ? -1.829 10.839 10.714 1.00 93.88 203 GLU A CA 1
ATOM 1507 C C . GLU A 1 203 ? -1.286 9.719 9.819 1.00 93.88 203 GLU A C 1
ATOM 1509 O O . GLU A 1 203 ? -1.099 9.890 8.609 1.00 93.88 203 GLU A O 1
ATOM 1514 N N . SER A 1 204 ? -1.086 8.532 10.400 1.00 94.25 204 SER A N 1
ATOM 1515 C CA . SER A 1 204 ? -0.592 7.364 9.667 1.00 94.25 204 SER A CA 1
ATOM 1516 C C . SER A 1 204 ? -1.585 6.912 8.588 1.00 94.25 204 SER A C 1
ATOM 1518 O O . SER A 1 204 ? -1.173 6.658 7.451 1.00 94.25 204 SER A O 1
ATOM 1520 N N . SER A 1 205 ? -2.885 6.870 8.904 1.00 91.69 205 SER A N 1
ATOM 1521 C CA . SER A 1 205 ? -3.957 6.499 7.963 1.00 91.69 205 SER A CA 1
ATOM 1522 C C . SER A 1 205 ? -4.316 7.613 6.979 1.00 91.69 205 SER A C 1
ATOM 1524 O O . SER A 1 205 ? -4.754 7.325 5.868 1.00 91.69 205 SER A O 1
ATOM 1526 N N . GLY A 1 206 ? -4.063 8.880 7.317 1.00 86.25 206 GLY A N 1
ATOM 1527 C CA . GLY A 1 206 ? -4.559 10.022 6.547 1.00 86.25 206 GLY A CA 1
ATOM 1528 C C . GLY A 1 206 ? -6.090 10.074 6.508 1.00 86.25 206 GLY A C 1
ATOM 1529 O O . GLY A 1 206 ? -6.662 10.547 5.531 1.00 86.25 206 GLY A O 1
ATOM 1530 N N . SER A 1 207 ? -6.751 9.504 7.515 1.00 85.12 207 SER A N 1
ATOM 1531 C CA . SER A 1 207 ? -8.203 9.356 7.612 1.00 85.12 207 SER A CA 1
ATOM 1532 C C . SER A 1 207 ? -8.648 9.445 9.069 1.00 85.12 207 SER A C 1
ATOM 1534 O O . SER A 1 207 ? -7.835 9.386 9.993 1.00 85.12 207 SER A O 1
ATOM 1536 N N . ASN A 1 208 ? -9.952 9.619 9.287 1.00 80.31 208 ASN A N 1
ATOM 1537 C CA . ASN A 1 208 ? -10.482 9.723 10.639 1.00 80.31 208 ASN A CA 1
ATOM 1538 C C . ASN A 1 208 ? -10.426 8.364 11.352 1.00 80.31 208 ASN A C 1
ATOM 1540 O O . ASN A 1 208 ? -10.938 7.366 10.846 1.00 80.31 208 ASN A O 1
ATOM 1544 N N . VAL A 1 209 ? -9.840 8.348 12.548 1.00 90.31 209 VAL A N 1
ATOM 1545 C CA . VAL A 1 209 ? -9.855 7.182 13.438 1.00 90.31 209 VAL A CA 1
ATOM 1546 C C . VAL A 1 209 ? -11.102 7.259 14.297 1.00 90.31 209 VAL A C 1
ATOM 1548 O O . VAL A 1 209 ? -11.333 8.245 15.002 1.00 90.31 209 VAL A O 1
ATOM 1551 N N . VAL A 1 210 ? -11.900 6.203 14.254 1.00 90.38 210 VAL A N 1
ATOM 1552 C CA . VAL A 1 210 ? -13.115 6.091 15.053 1.00 90.38 210 VAL A CA 1
ATOM 1553 C C . VAL A 1 210 ? -12.739 5.520 16.409 1.00 90.38 210 VAL A C 1
ATOM 1555 O O . VAL A 1 210 ? -12.009 4.536 16.489 1.00 90.38 210 VAL A O 1
ATOM 1558 N N . CYS A 1 211 ? -13.217 6.149 17.474 1.00 94.88 211 CYS A N 1
ATOM 1559 C CA . CYS A 1 211 ? -13.063 5.658 18.833 1.00 94.88 211 CYS A CA 1
ATOM 1560 C C . CYS A 1 211 ? -14.358 5.949 19.573 1.00 94.88 211 CYS A C 1
ATOM 1562 O O . CYS A 1 211 ? -14.790 7.103 19.580 1.00 94.88 211 CYS A O 1
ATOM 1564 N N . ASN A 1 212 ? -14.940 4.913 20.167 1.00 91.69 212 ASN A N 1
ATOM 1565 C CA . ASN A 1 212 ? -16.144 5.009 20.975 1.00 91.69 212 ASN A CA 1
ATOM 1566 C C . ASN A 1 212 ? -15.874 4.404 22.340 1.00 91.69 212 ASN A C 1
ATOM 1568 O O . ASN A 1 212 ? -15.227 3.358 22.444 1.00 91.69 212 ASN A O 1
ATOM 1572 N N . ASP A 1 213 ? -16.440 5.022 23.361 1.00 94.06 213 ASP A N 1
ATOM 1573 C CA . ASP A 1 213 ? -16.357 4.548 24.724 1.00 94.06 213 ASP A CA 1
ATOM 1574 C C . ASP A 1 213 ? -17.678 4.743 25.458 1.00 94.06 213 ASP A C 1
ATOM 1576 O O . ASP A 1 213 ? -18.496 5.598 25.125 1.00 94.06 213 ASP A O 1
ATOM 1580 N N . VAL A 1 214 ? -17.895 3.858 26.419 1.00 89.88 214 VAL A N 1
ATOM 1581 C CA . VAL A 1 214 ? -18.935 3.916 27.440 1.00 89.88 214 VAL A CA 1
ATOM 1582 C C . VAL A 1 214 ? -18.324 3.369 28.725 1.00 89.88 214 VAL A C 1
ATOM 1584 O O . VAL A 1 214 ? -17.248 2.773 28.703 1.00 89.88 214 VAL A O 1
ATOM 1587 N N . THR A 1 215 ? -19.037 3.465 29.842 1.00 90.25 215 THR A N 1
ATOM 1588 C CA . THR A 1 215 ? -18.529 3.100 31.171 1.00 90.25 215 THR A CA 1
ATOM 1589 C C . THR A 1 215 ? -17.777 1.759 31.227 1.00 90.25 215 THR A C 1
ATOM 1591 O O . THR A 1 215 ? -16.735 1.671 31.864 1.00 90.25 215 THR A O 1
ATOM 1594 N N . LYS A 1 216 ? -18.252 0.700 30.552 1.00 89.81 216 LYS A N 1
ATOM 1595 C CA . LYS A 1 216 ? -17.663 -0.655 30.644 1.00 89.81 216 LYS A CA 1
ATOM 1596 C C . LYS A 1 216 ? -17.071 -1.213 29.350 1.00 89.81 216 LYS A C 1
ATOM 1598 O O . LYS A 1 216 ? -16.632 -2.358 29.338 1.00 89.81 216 LYS A O 1
ATOM 1603 N N . SER A 1 217 ? -17.050 -0.443 28.267 1.00 92.50 217 SER A N 1
ATOM 1604 C CA . SER A 1 217 ? -16.471 -0.919 27.008 1.00 92.50 217 SER A CA 1
ATOM 1605 C C . SER A 1 217 ? -15.983 0.229 26.152 1.00 92.50 217 SER A C 1
ATOM 1607 O O . SER A 1 217 ? -16.594 1.294 26.142 1.00 92.50 217 SER A O 1
ATOM 1609 N N . TRP A 1 218 ? -14.942 -0.022 25.374 1.00 94.62 218 TRP A N 1
ATOM 1610 C CA . TRP A 1 218 ? -14.455 0.910 24.370 1.00 94.62 218 TRP A CA 1
ATOM 1611 C C . TRP A 1 218 ? -13.956 0.138 23.154 1.00 94.62 218 TRP A C 1
ATOM 1613 O O . TRP A 1 218 ? -13.555 -1.024 23.261 1.00 94.62 218 TRP A O 1
ATOM 1623 N N . ALA A 1 219 ? -13.955 0.797 22.002 1.00 96.25 219 ALA A N 1
ATOM 1624 C CA . ALA A 1 219 ? -13.271 0.308 20.818 1.00 96.25 219 ALA A CA 1
ATOM 1625 C C . ALA A 1 219 ? -12.695 1.456 20.003 1.00 96.25 219 ALA A C 1
ATOM 1627 O O . ALA A 1 219 ? -13.241 2.558 19.965 1.00 96.25 219 ALA A O 1
ATOM 1628 N N . MET A 1 220 ? -11.602 1.163 19.309 1.00 94.81 220 MET A N 1
ATOM 1629 C CA . MET A 1 220 ? -10.969 2.065 18.363 1.00 94.81 220 MET A CA 1
ATOM 1630 C C . MET A 1 220 ? -10.670 1.327 17.067 1.00 94.81 220 MET A C 1
ATOM 1632 O O . MET A 1 220 ? -10.111 0.230 17.084 1.00 94.81 220 MET A O 1
ATOM 1636 N N . SER A 1 221 ? -10.988 1.956 15.938 1.00 94.69 221 SER A N 1
ATOM 1637 C CA . SER A 1 221 ? -10.632 1.451 14.619 1.00 94.69 221 SER A CA 1
ATOM 1638 C C . SER A 1 221 ? -10.064 2.527 13.712 1.00 94.69 221 SER A C 1
ATOM 1640 O O . SER A 1 221 ? -10.572 3.649 13.674 1.00 94.69 221 SER A O 1
ATOM 1642 N N . SER A 1 222 ? -9.062 2.151 12.928 1.00 94.31 222 SER A N 1
ATOM 1643 C CA . SER A 1 222 ? -8.430 3.014 11.936 1.00 94.31 222 SER A CA 1
ATOM 1644 C C . SER A 1 222 ? -8.385 2.314 10.575 1.00 94.31 222 SER A C 1
ATOM 1646 O O . SER A 1 222 ? -7.959 1.152 10.532 1.00 94.31 222 SER A O 1
ATOM 1648 N N . PRO A 1 223 ? -8.795 2.981 9.481 1.00 91.19 223 PRO A N 1
ATOM 1649 C CA . PRO A 1 223 ? -8.731 2.410 8.140 1.00 91.19 223 PRO A CA 1
ATOM 1650 C C . PRO A 1 223 ? -7.280 2.166 7.710 1.00 91.19 223 PRO A C 1
ATOM 1652 O O . PRO A 1 223 ? -6.374 2.946 8.021 1.00 91.19 223 PRO A O 1
ATOM 1655 N N . LEU A 1 224 ? -7.058 1.074 6.980 1.00 91.75 224 LEU A N 1
ATOM 1656 C CA . LEU A 1 224 ? -5.748 0.704 6.450 1.00 91.75 224 LEU A CA 1
ATOM 1657 C C . LEU A 1 224 ? -5.500 1.377 5.095 1.00 91.75 224 LEU A C 1
ATOM 1659 O O . LEU A 1 224 ? -6.374 1.447 4.238 1.00 91.75 224 LEU A O 1
ATOM 1663 N N . LYS A 1 225 ? -4.268 1.833 4.855 1.00 89.75 225 LYS A N 1
ATOM 1664 C CA . LYS A 1 225 ? -3.867 2.444 3.582 1.00 89.75 225 LYS A CA 1
ATOM 1665 C C . LYS A 1 225 ? -3.703 1.433 2.459 1.00 89.75 225 LYS A C 1
ATOM 1667 O O . LYS A 1 225 ? -3.925 1.798 1.307 1.00 89.75 225 LYS A O 1
ATOM 1672 N N . SER A 1 226 ? -3.250 0.210 2.752 1.00 89.38 226 SER A N 1
ATOM 1673 C CA . SER A 1 226 ? -3.071 -0.800 1.697 1.00 89.38 226 SER A CA 1
ATOM 1674 C C . SER A 1 226 ? -4.377 -1.473 1.274 1.00 89.38 226 SER A C 1
ATOM 1676 O O . SER A 1 226 ? -4.453 -1.966 0.149 1.00 89.38 226 SER A O 1
ATOM 1678 N N . ILE A 1 227 ? -5.394 -1.469 2.144 1.00 86.25 227 ILE A N 1
ATOM 1679 C CA . ILE A 1 227 ? -6.728 -2.031 1.899 1.00 86.25 227 ILE A CA 1
ATOM 1680 C C . ILE A 1 227 ? -7.769 -1.038 2.450 1.00 86.25 227 ILE A C 1
ATOM 1682 O O . ILE A 1 227 ? -8.171 -1.172 3.604 1.00 86.25 227 ILE A O 1
ATOM 1686 N N . PRO A 1 228 ? -8.189 -0.032 1.658 1.00 74.81 228 PRO A N 1
ATOM 1687 C CA . PRO A 1 228 ? -9.026 1.078 2.133 1.00 74.81 228 PRO A CA 1
ATOM 1688 C C . PRO A 1 228 ? -10.387 0.663 2.703 1.00 74.81 228 PRO A C 1
ATOM 1690 O O . PRO A 1 228 ? -10.937 1.370 3.542 1.00 74.81 228 PRO A O 1
ATOM 1693 N N . ASP A 1 229 ? -10.909 -0.486 2.270 1.00 80.75 229 ASP A N 1
ATOM 1694 C CA . ASP A 1 229 ? -12.190 -1.028 2.731 1.00 80.75 229 ASP A CA 1
ATOM 1695 C C . ASP A 1 229 ? -12.085 -1.764 4.077 1.00 80.75 229 ASP A C 1
ATOM 1697 O O . ASP A 1 229 ? -13.102 -2.192 4.621 1.00 80.75 229 ASP A O 1
ATOM 1701 N N . ASN A 1 230 ? -10.876 -1.927 4.625 1.00 86.88 230 ASN A N 1
ATOM 1702 C CA . ASN A 1 230 ? -10.634 -2.613 5.889 1.00 86.88 230 ASN A CA 1
ATOM 1703 C C . ASN A 1 230 ? -10.043 -1.659 6.929 1.00 86.88 230 ASN A C 1
ATOM 1705 O O . ASN A 1 230 ? -9.232 -0.784 6.625 1.00 86.88 230 ASN A O 1
ATOM 1709 N N . SER A 1 231 ? -10.390 -1.894 8.192 1.00 92.31 231 SER A N 1
ATOM 1710 C CA . SER A 1 231 ? -9.804 -1.202 9.336 1.00 92.31 231 SER A CA 1
ATOM 1711 C C . SER A 1 231 ? -9.104 -2.172 10.268 1.00 92.31 231 SER A C 1
ATOM 1713 O O . SER A 1 231 ? -9.500 -3.325 10.430 1.00 92.31 231 SER A O 1
ATOM 1715 N N . TRP A 1 232 ? -8.079 -1.682 10.954 1.00 95.38 232 TRP A N 1
ATOM 1716 C CA . TRP A 1 232 ? -7.571 -2.351 12.141 1.00 95.38 232 TRP A CA 1
ATOM 1717 C C . TRP A 1 232 ? -8.380 -1.911 13.353 1.00 95.38 232 TRP A C 1
ATOM 1719 O O . TRP A 1 232 ? -8.612 -0.715 13.513 1.00 95.38 232 TRP A O 1
ATOM 1729 N N . CYS A 1 233 ? -8.805 -2.855 14.189 1.00 95.56 233 CYS A N 1
ATOM 1730 C CA . CYS A 1 233 ? -9.667 -2.601 15.334 1.00 95.56 233 CYS A CA 1
ATOM 1731 C C . CYS A 1 233 ? -9.120 -3.225 16.620 1.00 95.56 233 CYS A C 1
ATOM 1733 O O . CYS A 1 233 ? -8.667 -4.377 16.629 1.00 95.56 233 CYS A O 1
ATOM 1735 N N . VAL A 1 234 ? -9.214 -2.458 17.707 1.00 96.75 234 VAL A N 1
ATOM 1736 C CA . VAL A 1 234 ? -8.950 -2.884 19.085 1.00 96.75 234 VAL A CA 1
ATOM 1737 C C . VAL A 1 234 ? -10.126 -2.540 19.996 1.00 96.75 234 VAL A C 1
ATOM 1739 O O . VAL A 1 234 ? -10.824 -1.559 19.747 1.00 96.75 234 VAL A O 1
ATOM 1742 N N . ASP A 1 235 ? -10.348 -3.334 21.043 1.00 96.25 235 ASP A N 1
ATOM 1743 C CA . ASP A 1 235 ? -11.415 -3.096 22.023 1.00 96.25 235 ASP A CA 1
ATOM 1744 C C . ASP A 1 235 ? -11.036 -3.529 23.450 1.00 96.25 235 ASP A C 1
ATOM 1746 O O . ASP A 1 235 ? -9.989 -4.147 23.676 1.00 96.25 235 ASP A O 1
ATOM 1750 N N . SER A 1 236 ? -11.921 -3.224 24.404 1.00 94.00 236 SER A N 1
ATOM 1751 C CA . SER A 1 236 ? -11.795 -3.565 25.831 1.00 94.00 236 SER A CA 1
ATOM 1752 C C . SER A 1 236 ? -11.829 -5.064 26.139 1.00 94.00 236 SER A C 1
ATOM 1754 O O . SER A 1 236 ? -11.534 -5.469 27.256 1.00 94.00 236 SER A O 1
ATOM 1756 N N . THR A 1 237 ? -12.192 -5.918 25.177 1.00 91.94 237 THR A N 1
ATOM 1757 C CA . THR A 1 237 ? -12.134 -7.382 25.352 1.00 91.94 237 THR A CA 1
ATOM 1758 C C . THR A 1 237 ? -10.754 -7.946 25.008 1.00 91.94 237 THR A C 1
ATOM 1760 O O . THR A 1 237 ? -10.519 -9.151 25.101 1.00 91.94 237 THR A O 1
ATOM 1763 N N . GLY A 1 238 ? -9.823 -7.075 24.607 1.00 89.12 238 GLY A N 1
ATOM 1764 C CA . GLY A 1 238 ? -8.483 -7.442 24.176 1.00 89.12 238 GLY A CA 1
ATOM 1765 C C . GLY A 1 238 ? -8.400 -7.787 22.690 1.00 89.12 238 GLY A C 1
ATOM 1766 O O . GLY A 1 238 ? -7.352 -8.274 22.249 1.00 89.12 238 GLY A O 1
ATOM 1767 N N . THR A 1 239 ? -9.441 -7.516 21.895 1.00 92.94 239 THR A N 1
ATOM 1768 C CA . THR A 1 239 ? -9.383 -7.728 20.445 1.00 92.94 239 THR A CA 1
ATOM 1769 C C . THR A 1 239 ? -8.282 -6.868 19.821 1.00 92.94 239 THR A C 1
ATOM 1771 O O . THR A 1 239 ? -8.001 -5.755 20.262 1.00 92.94 239 THR A O 1
ATOM 1774 N N . ASN A 1 240 ? -7.608 -7.417 18.810 1.00 94.19 240 ASN A N 1
ATOM 1775 C CA . ASN A 1 240 ? -6.582 -6.740 18.022 1.00 94.19 240 ASN A CA 1
ATOM 1776 C C . ASN A 1 240 ? -6.514 -7.397 16.640 1.00 94.19 240 ASN A C 1
ATOM 1778 O O . ASN A 1 240 ? -5.723 -8.317 16.423 1.00 94.19 240 ASN A O 1
ATOM 1782 N N . LYS A 1 241 ? -7.424 -7.010 15.743 1.00 93.25 241 LYS A N 1
ATOM 1783 C CA . LYS A 1 241 ? -7.611 -7.692 14.456 1.00 93.25 241 LYS A CA 1
ATOM 1784 C C . LYS A 1 241 ? -8.040 -6.735 13.354 1.00 93.25 241 LYS A C 1
ATOM 1786 O O . LYS A 1 241 ? -8.496 -5.624 13.606 1.00 93.25 241 LYS A O 1
ATOM 1791 N N . GLU A 1 242 ? -7.938 -7.217 12.127 1.00 93.19 242 GLU A N 1
ATOM 1792 C CA . GLU A 1 242 ? -8.505 -6.555 10.959 1.00 93.19 242 GLU A CA 1
ATOM 1793 C C . GLU A 1 242 ? -10.008 -6.843 10.865 1.00 93.19 242 GLU A C 1
ATOM 1795 O O . GLU A 1 242 ? -10.452 -7.962 11.136 1.00 93.19 242 GLU A O 1
ATOM 1800 N N . ILE A 1 243 ? -10.784 -5.831 10.494 1.00 87.00 243 ILE A N 1
ATOM 1801 C CA . ILE A 1 243 ? -12.219 -5.909 10.226 1.00 87.00 243 ILE A CA 1
ATOM 1802 C C . ILE A 1 243 ? -12.513 -5.278 8.865 1.00 87.00 243 ILE A C 1
ATOM 1804 O O . ILE A 1 243 ? -11.798 -4.379 8.427 1.00 87.00 243 ILE A O 1
ATOM 1808 N N . SER A 1 244 ? -13.579 -5.732 8.209 1.00 87.19 244 SER A N 1
ATOM 1809 C CA . SER A 1 244 ? -14.106 -5.039 7.033 1.00 87.19 244 SER A CA 1
ATOM 1810 C C . SER A 1 244 ? -14.921 -3.822 7.478 1.00 87.19 244 SER A C 1
ATOM 1812 O O . SER A 1 244 ? -15.674 -3.897 8.454 1.00 87.19 244 SER A O 1
ATOM 1814 N N . GLY A 1 245 ? -14.745 -2.699 6.787 1.00 81.44 245 GLY A N 1
ATOM 1815 C CA . GLY A 1 245 ? -15.297 -1.405 7.163 1.00 81.44 245 GLY A CA 1
ATOM 1816 C C . GLY A 1 245 ? -14.651 -0.843 8.431 1.00 81.44 245 GLY A C 1
ATOM 1817 O O . GLY A 1 245 ? -13.450 -0.993 8.646 1.00 81.44 245 GLY A O 1
ATOM 1818 N N . GLY A 1 246 ? -15.445 -0.182 9.271 1.00 82.12 246 GLY A N 1
ATOM 1819 C CA . GLY A 1 246 ? -15.045 0.351 10.577 1.00 82.12 246 GLY A CA 1
ATOM 1820 C C . GLY A 1 246 ? -15.930 -0.170 11.712 1.00 82.12 246 GLY A C 1
ATOM 1821 O O . GLY A 1 246 ? -16.620 -1.178 11.567 1.00 82.12 246 GLY A O 1
ATOM 1822 N N . ILE A 1 247 ? -15.920 0.522 12.856 1.00 82.31 247 ILE A N 1
ATOM 1823 C CA . ILE A 1 247 ? -16.783 0.200 14.013 1.00 82.31 247 ILE A CA 1
ATOM 1824 C C . ILE A 1 247 ? -18.030 1.084 14.142 1.00 82.31 247 ILE A C 1
ATOM 1826 O O . ILE A 1 247 ? -18.897 0.788 14.959 1.00 82.31 247 ILE A O 1
ATOM 1830 N N . GLY A 1 248 ? -18.161 2.163 13.363 1.00 81.38 248 GLY A N 1
ATOM 1831 C CA . GLY A 1 248 ? -19.284 3.100 13.507 1.00 81.38 248 GLY A CA 1
ATOM 1832 C C . GLY A 1 248 ? -19.369 3.648 14.934 1.00 81.38 248 GLY A C 1
ATOM 1833 O O . GLY A 1 248 ? -18.379 4.158 15.436 1.00 81.38 248 GLY A O 1
ATOM 1834 N N . ASN A 1 249 ? -20.509 3.476 15.609 1.00 76.44 249 ASN A N 1
ATOM 1835 C CA . ASN A 1 249 ? -20.699 3.858 17.021 1.00 76.44 249 ASN A CA 1
ATOM 1836 C C . ASN A 1 249 ? -20.507 2.687 18.006 1.00 76.44 249 ASN A C 1
ATOM 1838 O O . ASN A 1 249 ? -20.859 2.794 19.179 1.00 76.44 249 ASN A O 1
ATOM 1842 N N . GLN A 1 250 ? -20.016 1.536 17.539 1.00 84.19 250 GLN A N 1
ATOM 1843 C CA . GLN A 1 250 ? -19.835 0.363 18.391 1.00 84.19 250 GLN A CA 1
ATOM 1844 C C . GLN A 1 250 ? -18.610 0.514 19.294 1.00 84.19 250 GLN A C 1
ATOM 1846 O O . GLN A 1 250 ? -17.579 1.053 18.892 1.00 84.19 250 GLN A O 1
ATOM 1851 N N . THR A 1 251 ? -18.711 -0.046 20.496 1.00 89.69 251 THR A N 1
ATOM 1852 C CA . THR A 1 251 ? -17.627 -0.159 21.482 1.00 89.69 251 THR A CA 1
ATOM 1853 C C . THR A 1 251 ? -16.997 -1.557 21.487 1.00 89.69 251 THR A C 1
ATOM 1855 O O . THR A 1 251 ? -16.451 -1.993 22.495 1.00 89.69 251 THR A O 1
ATOM 1858 N N . SER A 1 252 ? -17.081 -2.285 20.364 1.00 91.06 252 SER A N 1
ATOM 1859 C CA . SER A 1 252 ? -16.421 -3.586 20.174 1.00 91.06 252 SER A CA 1
ATOM 1860 C C . SER A 1 252 ? -16.042 -3.834 18.710 1.00 91.06 252 SER A C 1
ATOM 1862 O O . SER A 1 252 ? -16.616 -3.242 17.792 1.00 91.06 252 SER A O 1
ATOM 1864 N N . CYS A 1 253 ? -15.088 -4.737 18.477 1.00 89.88 253 CYS A N 1
ATOM 1865 C CA . CYS A 1 253 ? -14.588 -5.088 17.147 1.00 89.88 253 CYS A CA 1
ATOM 1866 C C . CYS A 1 253 ? -15.405 -6.198 16.456 1.00 89.88 253 CYS A C 1
ATOM 1868 O O . CYS A 1 253 ? -14.857 -7.195 15.963 1.00 89.88 253 CYS A O 1
ATOM 1870 N N . SER A 1 254 ? -16.728 -6.028 16.405 1.00 74.00 254 SER A N 1
ATOM 1871 C CA . SER A 1 254 ? -17.687 -6.973 15.805 1.00 74.00 254 SER A CA 1
ATOM 1872 C C . SER A 1 254 ? -17.733 -6.964 14.270 1.00 74.00 254 SER A C 1
ATOM 1874 O O . SER A 1 254 ? -18.338 -7.858 13.688 1.00 74.00 254 SER A O 1
ATOM 1876 N N . GLY A 1 255 ? -17.052 -6.012 13.620 1.00 59.00 255 GLY A N 1
ATOM 1877 C CA . GLY A 1 255 ? -16.672 -6.055 12.204 1.00 59.00 255 GLY A CA 1
ATOM 1878 C C . GLY A 1 255 ? -17.819 -6.238 11.215 1.00 59.00 255 GLY A C 1
ATOM 1879 O O . GLY A 1 255 ? -17.867 -7.275 10.571 1.00 59.00 255 GLY A O 1
ATOM 1880 N N . ASN A 1 256 ? -18.715 -5.248 11.095 1.00 52.88 256 ASN A N 1
ATOM 1881 C CA . ASN A 1 256 ? -19.724 -5.187 10.021 1.00 52.88 256 ASN A CA 1
ATOM 1882 C C . ASN A 1 256 ? -20.245 -3.761 9.711 1.00 52.88 256 ASN A C 1
ATOM 1884 O O . ASN A 1 256 ? -21.301 -3.618 9.095 1.00 52.88 256 ASN A O 1
ATOM 1888 N N . TYR A 1 257 ? -19.558 -2.686 10.120 1.00 50.56 257 TYR A N 1
ATOM 1889 C CA . TYR A 1 257 ? -19.993 -1.325 9.776 1.00 50.56 257 TYR A CA 1
ATOM 1890 C C . TYR A 1 257 ? -19.308 -0.871 8.482 1.00 50.56 257 TYR A C 1
ATOM 1892 O O . TYR A 1 257 ? -18.173 -0.399 8.500 1.00 50.56 257 TYR A O 1
ATOM 1900 N N . SER A 1 258 ? -19.988 -1.045 7.346 1.00 46.47 258 SER A N 1
ATOM 1901 C CA . SER A 1 258 ? -19.569 -0.455 6.070 1.00 46.47 258 SER A CA 1
ATOM 1902 C C . SER A 1 258 ? -19.627 1.070 6.184 1.00 46.47 258 SER A C 1
ATOM 1904 O O . SER A 1 258 ? -20.636 1.627 6.610 1.00 46.47 258 SER A O 1
ATOM 1906 N N . SER A 1 259 ? -18.529 1.742 5.842 1.00 42.91 259 SER A N 1
ATOM 1907 C CA . SER A 1 259 ? -18.327 3.190 5.954 1.00 42.91 259 SER A CA 1
ATOM 1908 C C . SER A 1 259 ? -19.092 4.013 4.910 1.00 42.91 259 SER A C 1
ATOM 1910 O O . SER A 1 259 ? -18.616 5.070 4.499 1.00 42.91 259 SER A O 1
ATOM 1912 N N . ASP A 1 260 ? -20.258 3.548 4.469 1.00 43.34 260 ASP A N 1
ATOM 1913 C CA . ASP A 1 260 ? -21.165 4.358 3.665 1.00 43.34 260 ASP A CA 1
ATOM 1914 C C . ASP A 1 260 ? -22.159 5.054 4.598 1.00 43.34 260 ASP A C 1
ATOM 1916 O O . ASP A 1 260 ? -23.260 4.570 4.858 1.00 43.34 260 ASP A O 1
ATOM 1920 N N . THR A 1 261 ? -21.731 6.171 5.189 1.00 41.34 261 THR A N 1
ATOM 1921 C CA . THR A 1 261 ? -22.635 7.064 5.919 1.00 41.34 261 THR A CA 1
ATOM 1922 C C . THR A 1 261 ? -22.462 8.498 5.467 1.00 41.34 261 THR A C 1
ATOM 1924 O O . THR A 1 261 ? -21.629 9.239 5.991 1.00 41.34 261 THR A O 1
ATOM 1927 N N . THR A 1 262 ? -23.345 8.922 4.565 1.00 36.94 262 THR A N 1
ATOM 1928 C CA . THR A 1 262 ? -23.950 10.243 4.708 1.00 36.94 262 THR A CA 1
ATOM 1929 C C . THR A 1 262 ? -24.867 10.222 5.934 1.00 36.94 262 THR A C 1
ATOM 1931 O O . THR A 1 262 ? -26.035 9.853 5.852 1.00 36.94 262 THR A O 1
ATOM 1934 N N . ASP A 1 263 ? -24.273 10.656 7.040 1.00 40.50 263 ASP A N 1
ATOM 1935 C CA . ASP A 1 263 ? -24.878 11.312 8.200 1.00 40.50 263 ASP A CA 1
ATOM 1936 C C . ASP A 1 263 ? -25.492 10.502 9.360 1.00 40.50 263 ASP A C 1
ATOM 1938 O O . ASP A 1 263 ? -26.058 9.419 9.227 1.00 40.50 263 ASP A O 1
ATOM 1942 N N . ALA A 1 264 ? -25.285 11.086 10.542 1.00 49.09 264 ALA A N 1
ATOM 1943 C CA . ALA A 1 264 ? -25.412 10.532 11.880 1.00 49.09 264 ALA A CA 1
ATOM 1944 C C . ALA A 1 264 ? -26.841 10.595 12.451 1.00 49.09 264 ALA A C 1
ATOM 1946 O O . ALA A 1 264 ? -27.719 11.277 11.934 1.00 49.09 264 ALA A O 1
ATOM 1947 N N . SER A 1 265 ? -27.016 9.965 13.620 1.00 44.38 265 SER A N 1
ATOM 1948 C CA . SER A 1 265 ? -28.121 10.158 14.585 1.00 44.38 265 SER A CA 1
ATOM 1949 C C . SER A 1 265 ? -29.432 9.382 14.409 1.00 44.38 265 SER A C 1
ATOM 1951 O O . SER A 1 265 ? -30.445 9.795 14.953 1.00 44.38 265 SER A O 1
ATOM 1953 N N . ASN A 1 266 ? -29.413 8.226 13.744 1.00 43.00 266 ASN A N 1
ATOM 1954 C CA . ASN A 1 266 ? -30.337 7.097 13.941 1.00 43.00 266 ASN A CA 1
ATOM 1955 C C . ASN A 1 266 ? -29.878 6.008 12.971 1.00 43.00 266 ASN A C 1
ATOM 1957 O O . ASN A 1 266 ? -30.017 6.199 11.769 1.00 43.00 266 ASN A O 1
ATOM 1961 N N . ALA A 1 267 ? -29.337 4.879 13.430 1.00 41.94 267 ALA A N 1
ATOM 1962 C CA . ALA A 1 267 ? -29.279 3.727 12.534 1.00 41.94 267 ALA A CA 1
ATOM 1963 C C . ALA A 1 267 ? -30.719 3.197 12.446 1.00 41.94 267 ALA A C 1
ATOM 1965 O O . ALA A 1 267 ? -31.210 2.690 13.460 1.00 41.94 267 ALA A O 1
ATOM 1966 N N . PRO A 1 268 ? -31.450 3.345 11.320 1.00 40.56 268 PRO A N 1
ATOM 1967 C CA . PRO A 1 268 ? -32.691 2.608 11.181 1.00 40.56 268 PRO A CA 1
ATOM 1968 C C . PRO A 1 268 ? -32.331 1.127 11.300 1.00 40.56 268 PRO A C 1
ATOM 1970 O O . PRO A 1 268 ? -31.297 0.693 10.782 1.00 40.56 268 PRO A O 1
ATOM 1973 N N . ALA A 1 269 ? -33.163 0.349 11.996 1.00 48.84 269 ALA A N 1
ATOM 1974 C CA . ALA A 1 269 ? -33.139 -1.097 11.834 1.00 48.84 269 ALA A CA 1
ATOM 1975 C C . ALA A 1 269 ? -33.032 -1.378 10.330 1.00 48.84 269 ALA A C 1
ATOM 1977 O O . ALA A 1 269 ? -33.804 -0.792 9.561 1.00 48.84 269 ALA A O 1
ATOM 1978 N N . LEU A 1 270 ? -32.034 -2.171 9.916 1.00 49.31 270 LEU A N 1
ATOM 1979 C CA . LEU A 1 270 ? -31.867 -2.545 8.512 1.00 49.31 270 LEU A CA 1
ATOM 1980 C C . LEU A 1 270 ? -33.252 -2.909 7.975 1.00 49.31 270 LEU A C 1
ATOM 1982 O O . LEU A 1 270 ? -33.956 -3.721 8.576 1.00 49.31 270 LEU A O 1
ATOM 1986 N N . THR A 1 271 ? -33.686 -2.255 6.899 1.00 58.97 271 THR A N 1
ATOM 1987 C CA . THR A 1 271 ? -34.977 -2.603 6.300 1.00 58.97 271 THR A CA 1
ATOM 1988 C C . THR A 1 271 ? -34.934 -4.083 5.927 1.00 58.97 271 THR A C 1
ATOM 1990 O O . THR A 1 271 ? -33.866 -4.592 5.574 1.00 58.97 271 THR A O 1
ATOM 1993 N N . GLY A 1 272 ? -36.061 -4.797 5.969 1.00 61.72 272 GLY A N 1
ATOM 1994 C CA . GLY A 1 272 ? -36.047 -6.225 5.630 1.00 61.72 272 GLY A CA 1
ATOM 1995 C C . GLY A 1 272 ? -35.447 -6.490 4.243 1.00 61.72 272 GLY A C 1
ATOM 1996 O O . GLY A 1 272 ? -34.745 -7.474 4.053 1.00 61.72 272 GLY A O 1
ATOM 1997 N N . ALA A 1 273 ? -35.568 -5.541 3.306 1.00 64.44 273 ALA A N 1
ATOM 1998 C CA . ALA A 1 273 ? -34.919 -5.603 1.995 1.00 64.44 273 ALA A CA 1
ATOM 1999 C C . ALA A 1 273 ? -33.377 -5.608 2.062 1.00 64.44 273 ALA A C 1
ATOM 2001 O O . ALA A 1 273 ? -32.735 -6.303 1.275 1.00 64.44 273 ALA A O 1
ATOM 2002 N N . GLN A 1 274 ? -32.781 -4.858 2.994 1.00 68.44 274 GLN A N 1
ATOM 2003 C CA . GLN A 1 274 ? -31.330 -4.818 3.208 1.00 68.44 274 GLN A CA 1
ATOM 2004 C C . GLN A 1 274 ? -30.822 -6.081 3.909 1.00 68.44 274 GLN A C 1
ATOM 2006 O O . GLN A 1 274 ? -29.760 -6.584 3.548 1.00 68.44 274 GLN A O 1
ATOM 2011 N N . VAL A 1 275 ? -31.586 -6.622 4.865 1.00 70.06 275 VAL A N 1
ATOM 2012 C CA . VAL A 1 275 ? -31.247 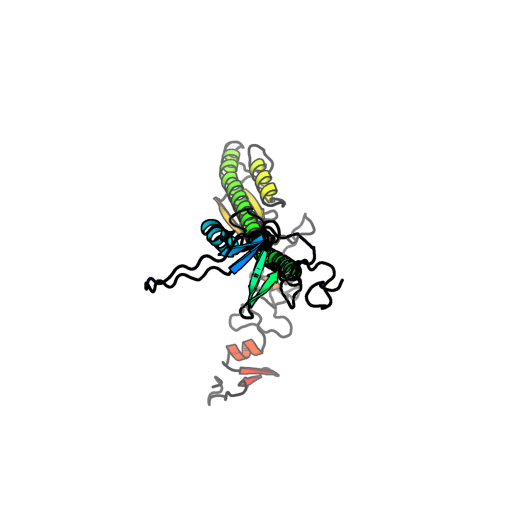-7.895 5.525 1.00 70.06 275 VAL A CA 1
ATOM 2013 C C . VAL A 1 275 ? -31.303 -9.046 4.524 1.00 70.06 275 VAL A C 1
ATOM 2015 O O . VAL A 1 275 ? -30.333 -9.789 4.389 1.00 70.06 275 VAL A O 1
ATOM 2018 N N . CYS A 1 276 ? -32.372 -9.114 3.729 1.00 75.75 276 CYS A N 1
ATOM 2019 C CA . CYS A 1 276 ? -32.521 -10.119 2.684 1.00 75.75 276 CYS A CA 1
ATOM 2020 C C . CYS A 1 276 ? -31.389 -10.054 1.652 1.00 75.75 276 CYS A C 1
ATOM 2022 O O . CYS A 1 276 ? -30.811 -11.083 1.322 1.00 75.75 276 CYS A O 1
ATOM 2024 N N . ALA A 1 277 ? -30.991 -8.862 1.198 1.00 71.75 277 ALA A N 1
ATOM 2025 C CA . ALA A 1 277 ? -29.895 -8.722 0.238 1.00 71.75 277 ALA A CA 1
ATOM 2026 C C . ALA A 1 277 ? -28.519 -9.165 0.781 1.00 71.75 277 ALA A C 1
ATOM 2028 O O . ALA A 1 277 ? -27.674 -9.584 -0.010 1.00 71.75 277 ALA A O 1
ATOM 2029 N N . ARG A 1 278 ? -28.292 -9.061 2.099 1.00 72.50 278 ARG A N 1
ATOM 2030 C CA . ARG A 1 278 ? -27.041 -9.460 2.762 1.00 72.50 278 ARG A CA 1
ATOM 2031 C C . ARG A 1 278 ? -26.983 -10.965 3.019 1.00 72.50 278 ARG A C 1
ATOM 2033 O O . ARG A 1 278 ? -25.976 -11.589 2.702 1.00 72.50 278 ARG A O 1
ATOM 2040 N N . ASP A 1 279 ? -28.047 -11.521 3.594 1.00 71.94 279 ASP A N 1
ATOM 2041 C CA . ASP A 1 279 ? -28.061 -12.904 4.085 1.00 71.94 279 ASP A CA 1
ATOM 2042 C C . ASP A 1 279 ? -28.473 -13.901 2.984 1.00 71.94 279 ASP A C 1
ATOM 2044 O O . ASP A 1 279 ? -28.044 -15.054 3.003 1.00 71.94 279 ASP A O 1
ATOM 2048 N N . LEU A 1 280 ? -29.240 -13.448 1.980 1.00 76.81 280 LEU A N 1
ATOM 2049 C CA . LEU A 1 280 ? -29.669 -14.234 0.819 1.00 76.81 280 LEU A CA 1
ATOM 2050 C C . LEU A 1 280 ? -29.431 -13.455 -0.499 1.00 76.81 280 LEU A C 1
ATOM 2052 O O . LEU A 1 280 ? -30.277 -12.663 -0.938 1.00 76.81 280 LEU A O 1
ATOM 2056 N N . PRO A 1 281 ? -28.306 -13.683 -1.198 1.00 75.31 281 PRO A N 1
ATOM 2057 C CA . PRO A 1 281 ? -28.032 -13.032 -2.477 1.00 75.31 281 PRO A CA 1
ATOM 2058 C C . PRO A 1 281 ? -29.163 -13.273 -3.492 1.00 75.31 281 PRO A C 1
ATOM 2060 O O . PRO A 1 281 ? -29.677 -14.383 -3.598 1.00 75.31 281 PRO A O 1
ATOM 2063 N N . ASN A 1 282 ? -29.534 -12.242 -4.261 1.00 79.56 282 ASN A N 1
ATOM 2064 C CA . ASN A 1 282 ? -30.649 -12.245 -5.231 1.00 79.56 282 ASN A CA 1
ATOM 2065 C C . ASN A 1 282 ? -32.067 -12.401 -4.642 1.00 79.56 282 ASN A C 1
ATOM 2067 O O . ASN A 1 282 ? -33.000 -12.753 -5.368 1.00 79.56 282 ASN A O 1
ATOM 2071 N N . SER A 1 283 ? -32.265 -12.068 -3.366 1.00 82.06 283 SER A N 1
ATOM 2072 C CA . SER A 1 283 ? -33.588 -12.032 -2.731 1.00 82.06 283 SER A CA 1
ATOM 2073 C C . SER A 1 283 ? -34.178 -10.617 -2.604 1.00 82.06 283 SER A C 1
ATOM 2075 O O . SER A 1 283 ? -33.531 -9.603 -2.882 1.00 82.06 283 SER A O 1
ATOM 2077 N N . THR A 1 284 ? -35.455 -10.548 -2.247 1.00 82.25 284 THR A N 1
ATOM 2078 C CA . THR A 1 284 ? -36.252 -9.348 -2.006 1.00 82.25 284 THR A CA 1
ATOM 2079 C C . THR A 1 284 ? -37.172 -9.569 -0.805 1.00 82.25 284 THR A C 1
ATOM 2081 O O . THR A 1 284 ? -37.474 -10.705 -0.443 1.00 82.25 284 THR A O 1
ATOM 2084 N N . TRP A 1 285 ? -37.615 -8.477 -0.189 1.00 79.50 285 TRP A N 1
ATOM 2085 C CA . TRP A 1 285 ? -38.545 -8.484 0.935 1.00 79.50 285 TRP A CA 1
ATOM 2086 C C . TRP A 1 285 ? -39.837 -7.784 0.521 1.00 79.50 285 TRP A C 1
ATOM 2088 O O . TRP A 1 285 ? -39.790 -6.716 -0.092 1.00 79.50 285 TRP A O 1
ATOM 2098 N N . ASP A 1 286 ? -40.980 -8.375 0.855 1.00 71.56 286 ASP A N 1
ATOM 2099 C CA . ASP A 1 286 ? -42.310 -7.882 0.476 1.00 71.56 286 ASP A CA 1
ATOM 2100 C C . ASP A 1 286 ? -42.843 -6.757 1.384 1.00 71.56 286 ASP A C 1
ATOM 2102 O O . ASP A 1 286 ? -43.917 -6.199 1.144 1.00 71.56 286 ASP A O 1
ATOM 2106 N N . GLY A 1 287 ? -42.080 -6.404 2.421 1.00 64.81 287 GLY A N 1
ATOM 2107 C CA . GLY A 1 287 ? -42.403 -5.320 3.338 1.00 64.81 287 GLY A CA 1
ATOM 2108 C C . GLY A 1 287 ? -43.283 -5.707 4.524 1.00 64.81 287 GLY A C 1
ATOM 2109 O O . GLY A 1 287 ? -43.601 -4.820 5.317 1.00 64.81 287 GLY A O 1
ATOM 2110 N N . LYS A 1 288 ? -43.737 -6.966 4.635 1.00 66.38 288 LYS A N 1
ATOM 2111 C CA . LYS A 1 288 ? -44.760 -7.362 5.625 1.00 66.38 288 LYS A CA 1
ATOM 2112 C C . LYS A 1 288 ? -44.584 -8.758 6.226 1.00 66.38 288 LYS A C 1
ATOM 2114 O O . LYS A 1 288 ? -45.219 -9.023 7.246 1.00 66.38 288 LYS A O 1
ATOM 2119 N N . SER A 1 289 ? -43.759 -9.617 5.635 1.00 65.75 289 SER A N 1
ATOM 2120 C CA . SER A 1 289 ? -43.645 -11.019 6.047 1.00 65.75 289 SER A CA 1
ATOM 2121 C C . SER A 1 289 ? -42.465 -11.261 6.996 1.00 65.75 289 SER A C 1
ATOM 2123 O O . SER A 1 289 ? -41.356 -10.750 6.788 1.00 65.75 289 SER A O 1
ATOM 2125 N N . TYR A 1 290 ? -42.739 -12.022 8.061 1.00 66.25 290 TYR A N 1
ATOM 2126 C CA . TYR A 1 290 ? -41.815 -12.367 9.142 1.00 66.25 290 TYR A CA 1
ATOM 2127 C C . TYR A 1 290 ? -41.962 -13.848 9.493 1.00 66.25 290 TYR A C 1
ATOM 2129 O O . TYR A 1 290 ? -43.074 -14.376 9.533 1.00 66.25 290 TYR A O 1
ATOM 2137 N N . THR A 1 291 ? -40.851 -14.499 9.817 1.00 64.50 291 THR A N 1
ATOM 2138 C CA . THR A 1 291 ? -40.834 -15.877 10.318 1.00 64.50 291 THR A CA 1
ATOM 2139 C C . THR A 1 291 ? -41.317 -15.945 11.775 1.00 64.50 291 THR A C 1
ATOM 2141 O O . THR A 1 291 ? -41.407 -14.937 12.477 1.00 64.50 291 THR A O 1
ATOM 2144 N N . SER A 1 292 ? -41.639 -17.145 12.268 1.00 58.31 292 SER A N 1
ATOM 2145 C CA . SER A 1 292 ? -42.212 -17.359 13.613 1.00 58.31 292 SER A CA 1
ATOM 2146 C C . SER A 1 292 ? -41.311 -16.936 14.784 1.00 58.31 292 SER A C 1
ATOM 2148 O O . SER A 1 292 ? -41.794 -16.757 15.897 1.00 58.31 292 SER A O 1
ATOM 2150 N N . ASP A 1 293 ? -40.011 -16.797 14.542 1.00 56.19 293 ASP A N 1
ATOM 2151 C CA . ASP A 1 293 ? -38.986 -16.286 15.460 1.00 56.19 293 ASP A CA 1
ATOM 2152 C C . ASP A 1 293 ? -38.770 -14.761 15.344 1.00 56.19 293 ASP A C 1
ATOM 2154 O O . ASP A 1 293 ? -37.945 -14.200 16.062 1.00 56.19 293 ASP A O 1
ATOM 2158 N N . GLY A 1 294 ? -39.521 -14.075 14.475 1.00 55.53 294 GLY A N 1
ATOM 2159 C CA . GLY A 1 294 ? -39.454 -12.626 14.281 1.00 55.53 294 GLY A CA 1
ATOM 2160 C C . GLY A 1 294 ? -38.388 -12.155 13.285 1.00 55.53 294 GLY A C 1
ATOM 2161 O O . GLY A 1 294 ? -38.138 -10.952 13.204 1.00 55.53 294 GLY A O 1
ATOM 2162 N N . SER A 1 295 ? -37.765 -13.065 12.526 1.00 61.62 2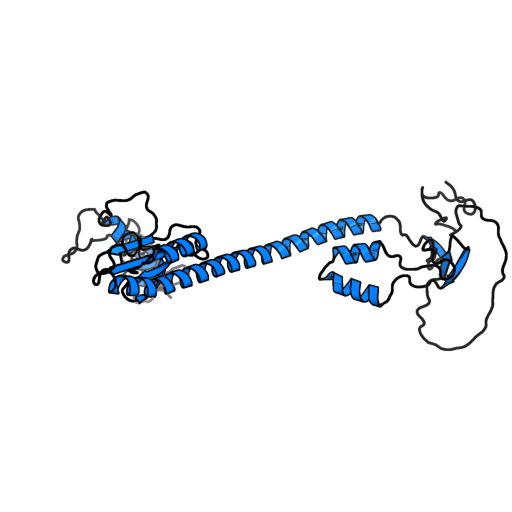95 SER A N 1
ATOM 2163 C CA . SER A 1 295 ? -36.826 -12.715 11.449 1.00 61.62 295 SER A CA 1
ATOM 2164 C C . SER A 1 295 ? -37.557 -12.304 10.154 1.00 61.62 295 SER A C 1
ATOM 2166 O O . SER A 1 295 ? -38.763 -12.511 10.020 1.00 61.62 295 SER A O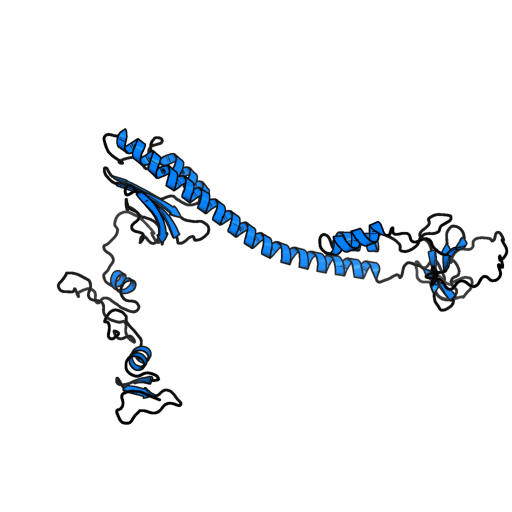 1
ATOM 2168 N N . TYR A 1 296 ? -36.860 -11.667 9.205 1.00 70.62 296 TYR A N 1
ATOM 2169 C CA . TYR A 1 296 ? -37.462 -11.211 7.943 1.00 70.62 296 TYR A CA 1
ATOM 2170 C C . TYR A 1 296 ? -37.654 -12.381 6.971 1.00 70.62 296 TYR A C 1
ATOM 2172 O O . TYR A 1 296 ? -36.715 -13.128 6.706 1.00 70.62 296 TYR A O 1
ATOM 2180 N N . GLU A 1 297 ? -38.845 -12.512 6.384 1.00 79.38 297 GLU A N 1
ATOM 2181 C CA . GLU A 1 297 ? -39.111 -13.549 5.385 1.00 79.38 297 GLU A CA 1
ATOM 2182 C C . GLU A 1 297 ? -38.706 -13.068 3.980 1.00 79.38 297 GLU A C 1
ATOM 2184 O O . GLU A 1 297 ? -39.331 -12.186 3.387 1.00 79.38 297 GLU A O 1
ATOM 2189 N N . CYS A 1 298 ? -37.615 -13.626 3.452 1.00 82.25 298 CYS A N 1
ATOM 2190 C CA . CYS A 1 298 ? -37.026 -13.227 2.173 1.00 82.25 298 CYS A CA 1
ATOM 2191 C C . CYS A 1 298 ? -37.513 -14.116 1.023 1.00 82.25 298 CYS A C 1
ATOM 2193 O O . CYS A 1 298 ? -37.468 -15.340 1.108 1.00 82.25 298 CYS A O 1
ATOM 2195 N N . SER A 1 299 ? -37.909 -13.505 -0.094 1.00 83.19 299 SER A N 1
ATOM 2196 C CA . SER A 1 299 ? -38.325 -14.200 -1.320 1.00 83.19 299 SER A CA 1
ATOM 2197 C C . SER A 1 299 ? -37.324 -13.973 -2.451 1.00 83.19 299 SER A C 1
ATOM 2199 O O . SER A 1 299 ? -36.719 -12.910 -2.541 1.00 83.19 299 SER A O 1
ATOM 2201 N N . CYS A 1 300 ? -37.137 -14.930 -3.359 1.00 84.44 300 CYS A N 1
ATOM 2202 C CA . CYS A 1 300 ? -36.233 -14.729 -4.495 1.00 84.44 300 CYS A CA 1
ATOM 2203 C C . CYS A 1 300 ? -36.764 -13.676 -5.480 1.00 84.44 300 CYS A C 1
ATOM 2205 O O . CYS A 1 300 ? -37.966 -13.580 -5.737 1.00 84.44 300 CYS A O 1
ATOM 2207 N N . LYS A 1 301 ? -35.861 -12.865 -6.049 1.00 85.12 301 LYS A N 1
ATOM 2208 C CA . LYS A 1 301 ? -36.216 -11.914 -7.113 1.00 85.12 301 LYS A CA 1
ATOM 2209 C C . LYS A 1 301 ? -36.724 -12.665 -8.347 1.00 85.12 301 LYS A C 1
ATOM 2211 O O . LYS A 1 301 ? -36.332 -13.800 -8.607 1.00 85.12 301 LYS A O 1
ATOM 2216 N N . LYS A 1 302 ? -37.550 -12.001 -9.161 1.00 84.19 302 LYS A N 1
ATOM 2217 C CA . LYS A 1 302 ? -38.045 -12.555 -10.431 1.00 84.19 302 LYS A CA 1
ATOM 2218 C C . LYS A 1 302 ? -36.878 -13.071 -11.288 1.00 84.19 302 LYS A C 1
ATOM 2220 O O . LYS A 1 302 ? -35.956 -12.314 -11.578 1.00 84.19 302 LYS A O 1
ATOM 2225 N N . GLY A 1 303 ? -36.956 -14.334 -11.709 1.00 80.62 303 GLY A N 1
ATOM 2226 C CA . GLY A 1 303 ? -35.897 -15.016 -12.465 1.00 80.62 303 GLY A CA 1
ATOM 2227 C C . GLY A 1 303 ? -34.937 -15.851 -11.610 1.00 80.62 303 GLY A C 1
ATOM 2228 O O . GLY A 1 303 ? -34.033 -16.464 -12.170 1.00 80.62 303 GLY A O 1
ATOM 2229 N N . TYR A 1 304 ? -35.148 -15.900 -10.293 1.00 83.31 304 TYR A N 1
ATOM 2230 C CA . TYR A 1 304 ? -34.409 -16.743 -9.359 1.00 83.31 304 TYR A CA 1
ATOM 2231 C C . TYR A 1 304 ? -35.366 -17.601 -8.529 1.00 83.31 304 TYR A C 1
ATOM 2233 O O . TYR A 1 304 ? -36.487 -17.186 -8.233 1.00 83.31 304 TYR A O 1
ATOM 2241 N N . GLU A 1 305 ? -34.897 -18.771 -8.115 1.00 84.38 305 GLU A N 1
ATOM 2242 C CA . GLU A 1 305 ? -35.610 -19.710 -7.252 1.00 84.38 305 GLU A CA 1
ATOM 2243 C C . GLU A 1 305 ? -34.704 -20.196 -6.111 1.00 84.38 305 GLU A C 1
ATOM 2245 O O . GLU A 1 305 ? -33.476 -20.158 -6.244 1.00 84.38 305 GLU A O 1
ATOM 2250 N N . PRO A 1 306 ? -35.268 -20.586 -4.955 1.00 83.06 306 PRO A N 1
ATOM 2251 C CA . PRO A 1 306 ? -34.466 -21.053 -3.835 1.00 83.06 306 PRO A CA 1
ATOM 2252 C C . PRO A 1 306 ? -33.767 -22.368 -4.186 1.00 83.06 306 PRO A C 1
ATOM 2254 O O . PRO A 1 306 ? -34.348 -23.259 -4.804 1.00 83.06 306 PRO A O 1
ATOM 2257 N N . ASN A 1 307 ? -32.513 -22.506 -3.764 1.00 81.31 307 ASN A N 1
ATOM 2258 C CA . ASN A 1 307 ? -31.815 -23.782 -3.841 1.00 81.31 307 ASN A CA 1
ATOM 2259 C C . ASN A 1 307 ? -32.409 -24.803 -2.850 1.00 81.31 307 ASN A C 1
ATOM 2261 O O . ASN A 1 307 ? -33.110 -24.452 -1.902 1.00 81.31 307 ASN A O 1
ATOM 2265 N N . THR A 1 308 ? -32.066 -26.080 -3.016 1.00 77.31 308 THR A N 1
ATOM 2266 C CA . THR A 1 308 ? -32.552 -27.176 -2.154 1.00 77.31 308 THR A CA 1
ATOM 2267 C C . THR A 1 308 ? -32.196 -26.996 -0.672 1.00 77.31 308 THR A C 1
ATOM 2269 O O . THR A 1 308 ? -32.858 -27.558 0.194 1.00 77.31 308 THR A O 1
ATOM 2272 N N . ALA A 1 309 ? -31.152 -26.216 -0.369 1.00 73.50 309 ALA A N 1
ATOM 2273 C CA . ALA A 1 309 ? -30.713 -25.914 0.993 1.00 73.50 309 ALA A CA 1
ATOM 2274 C C . ALA A 1 309 ? -31.431 -24.702 1.623 1.00 73.50 309 ALA A C 1
ATOM 2276 O O . ALA A 1 309 ? -31.215 -24.425 2.800 1.00 73.50 309 ALA A O 1
ATOM 2277 N N . GLY A 1 310 ? -32.249 -23.967 0.862 1.00 69.44 310 GLY A N 1
ATOM 2278 C CA . GLY A 1 310 ? -32.982 -22.787 1.327 1.00 69.44 310 GLY A CA 1
ATOM 2279 C C . GLY A 1 310 ? -32.112 -21.576 1.686 1.00 69.44 310 GLY A C 1
ATOM 2280 O O . GLY A 1 310 ? -32.605 -20.651 2.320 1.00 69.44 310 GLY A O 1
ATOM 2281 N N . ASN A 1 311 ? -30.830 -21.563 1.309 1.00 74.25 311 ASN A N 1
ATOM 2282 C CA . ASN A 1 311 ? -29.866 -20.533 1.719 1.00 74.25 311 ASN A CA 1
ATOM 2283 C C . ASN A 1 311 ? -29.336 -19.662 0.565 1.00 74.25 311 ASN A C 1
ATOM 2285 O O . ASN A 1 311 ? -28.488 -18.802 0.788 1.00 74.25 311 ASN A O 1
ATOM 2289 N N . ALA A 1 312 ? -29.813 -19.869 -0.666 1.00 80.25 312 ALA A N 1
ATOM 2290 C CA . ALA A 1 312 ? -29.459 -19.032 -1.811 1.00 80.25 312 ALA A CA 1
ATOM 2291 C C . ALA A 1 312 ? -30.574 -18.996 -2.863 1.00 80.25 312 ALA A C 1
ATOM 2293 O O . ALA A 1 312 ? -31.243 -20.003 -3.095 1.00 80.25 312 ALA A O 1
ATOM 2294 N N . CYS A 1 313 ? -30.707 -17.860 -3.552 1.00 86.25 313 CYS A N 1
ATOM 2295 C CA . CYS A 1 313 ? -31.535 -17.725 -4.747 1.00 86.25 313 CYS A CA 1
ATOM 2296 C C . CYS A 1 313 ? -30.672 -17.919 -6.000 1.00 86.25 313 CYS A C 1
ATOM 2298 O O . CYS A 1 313 ? -29.783 -17.112 -6.295 1.00 86.25 313 CYS A O 1
ATOM 2300 N N . ILE A 1 314 ? -30.939 -18.995 -6.731 1.00 87.12 314 ILE A N 1
ATOM 2301 C CA . ILE A 1 314 ? -30.186 -19.440 -7.907 1.00 87.12 314 ILE A CA 1
ATOM 2302 C C . ILE A 1 314 ? -31.032 -19.305 -9.174 1.00 87.12 314 ILE A C 1
ATOM 2304 O O . ILE A 1 314 ? -32.251 -19.164 -9.106 1.00 87.12 314 ILE A O 1
ATOM 2308 N N . THR A 1 315 ? -30.400 -19.302 -10.345 1.00 90.31 315 THR A N 1
ATOM 2309 C CA . THR A 1 315 ? -31.145 -19.275 -11.613 1.00 90.31 315 THR A CA 1
ATOM 2310 C C . THR A 1 315 ? -31.782 -20.641 -11.910 1.00 90.31 315 THR A C 1
ATOM 2312 O O . THR A 1 315 ? -31.259 -21.663 -11.456 1.00 90.31 315 THR A O 1
ATOM 2315 N N . PRO A 1 316 ? -32.848 -20.703 -12.730 1.00 86.94 316 PRO A N 1
ATOM 2316 C CA . PRO A 1 316 ? -33.440 -21.971 -13.162 1.00 86.94 316 PRO A CA 1
ATOM 2317 C C . PRO A 1 316 ? -32.431 -22.928 -13.814 1.00 86.94 316 PRO A C 1
ATOM 2319 O O . PRO A 1 316 ? -32.481 -24.134 -13.599 1.00 86.94 316 PRO A O 1
ATOM 2322 N N . ASP A 1 317 ? -31.445 -22.400 -14.547 1.00 88.25 317 ASP A N 1
ATOM 2323 C CA . ASP A 1 317 ? -30.341 -23.201 -15.093 1.00 88.25 317 ASP A CA 1
ATOM 2324 C C . ASP A 1 317 ? -29.469 -23.837 -14.005 1.00 88.25 317 ASP A C 1
ATOM 2326 O O . ASP A 1 317 ? -29.091 -25.006 -14.102 1.00 88.25 317 ASP A O 1
ATOM 2330 N N . GLN A 1 318 ? -29.132 -23.074 -12.962 1.00 88.50 318 GLN A N 1
ATOM 2331 C CA . GLN A 1 318 ? -28.352 -23.578 -11.831 1.00 88.50 318 GLN A CA 1
ATOM 2332 C C . GLN A 1 318 ? -29.137 -24.632 -11.053 1.00 88.50 318 GLN A C 1
ATOM 2334 O O . GLN A 1 318 ? -28.561 -25.636 -10.638 1.00 88.50 318 GLN A O 1
ATOM 2339 N N . SER A 1 319 ? -30.440 -24.421 -10.896 1.00 87.12 319 SER A N 1
ATOM 2340 C CA . SER A 1 319 ? -31.353 -25.367 -10.265 1.00 87.12 319 SER A CA 1
ATOM 2341 C C . SER A 1 319 ? -31.440 -26.671 -11.051 1.00 87.12 319 SER A C 1
ATOM 2343 O O . SER A 1 319 ? -31.120 -27.722 -10.490 1.00 87.12 319 SER A O 1
ATOM 2345 N N . CYS A 1 320 ? -31.708 -26.607 -12.363 1.00 88.19 320 CYS A N 1
ATOM 2346 C CA . CYS A 1 320 ? -31.682 -27.764 -13.258 1.00 88.19 320 CYS A CA 1
ATOM 2347 C C . CYS A 1 320 ? -30.359 -28.522 -13.130 1.00 88.19 320 CYS A C 1
ATOM 2349 O O . CYS A 1 320 ? -30.353 -29.716 -12.843 1.00 88.19 320 CYS A O 1
ATOM 2351 N N . ASN A 1 321 ? -29.230 -27.819 -13.231 1.00 87.19 321 ASN A N 1
ATOM 2352 C CA . ASN A 1 321 ? -27.912 -28.441 -13.154 1.00 87.19 321 ASN A CA 1
ATOM 2353 C C . ASN A 1 321 ? -27.582 -29.013 -11.759 1.00 87.19 321 ASN A C 1
ATOM 2355 O O . ASN A 1 321 ? -26.754 -29.917 -11.661 1.00 87.19 321 ASN A O 1
ATOM 2359 N N . SER A 1 322 ? -28.197 -28.498 -10.688 1.00 85.62 322 SER A N 1
ATOM 2360 C CA . SER A 1 322 ? -28.043 -29.028 -9.325 1.00 85.62 322 SER A CA 1
ATOM 2361 C C . SER A 1 322 ? -28.865 -30.295 -9.075 1.00 85.62 322 SER A C 1
ATOM 2363 O O . SER A 1 322 ? -28.412 -31.173 -8.345 1.00 85.62 322 SER A O 1
ATOM 2365 N N . GLN A 1 323 ? -30.044 -30.408 -9.696 1.00 85.56 323 GLN A N 1
ATOM 2366 C CA . GLN A 1 323 ? -30.917 -31.581 -9.588 1.00 85.56 323 GLN A CA 1
ATOM 2367 C C . GLN A 1 323 ? -30.491 -32.688 -10.558 1.00 85.56 323 GLN A C 1
ATOM 2369 O O . GLN A 1 323 ? -30.448 -33.860 -10.194 1.00 85.56 323 GLN A O 1
ATOM 2374 N N . PHE A 1 324 ? -30.130 -32.297 -11.780 1.00 87.69 324 PHE A N 1
ATOM 2375 C CA . PHE A 1 324 ? -29.735 -33.173 -12.872 1.00 87.69 324 PHE A CA 1
ATOM 2376 C C . PHE A 1 324 ? -28.453 -32.624 -13.514 1.00 87.69 324 PHE A C 1
ATOM 2378 O O . PHE A 1 324 ? -28.502 -31.653 -14.278 1.00 87.69 324 PHE A O 1
ATOM 2385 N N . PRO A 1 325 ? -27.282 -33.218 -13.236 1.00 88.81 325 PRO A N 1
ATOM 2386 C CA . PRO A 1 325 ? -26.030 -32.784 -13.844 1.00 88.81 325 PRO A CA 1
ATOM 2387 C C . PRO A 1 325 ? -26.115 -32.748 -15.378 1.00 88.81 325 PRO A C 1
ATOM 2389 O O . PRO A 1 325 ? -26.735 -33.615 -15.993 1.00 88.81 325 PRO A O 1
ATOM 2392 N N . ASN A 1 326 ? -25.466 -31.752 -15.991 1.00 89.25 326 ASN A N 1
ATOM 2393 C CA . ASN A 1 326 ? -25.441 -31.510 -17.443 1.00 89.25 326 ASN A CA 1
ATOM 2394 C C . ASN A 1 326 ? -26.787 -31.128 -18.076 1.00 89.25 326 ASN A C 1
ATOM 2396 O O . ASN A 1 326 ? -26.967 -31.296 -19.282 1.00 89.25 326 ASN A O 1
ATOM 2400 N N . THR A 1 327 ? -27.705 -30.551 -17.304 1.00 90.62 327 THR A N 1
ATOM 2401 C CA . THR A 1 327 ? -28.956 -29.992 -17.831 1.00 90.62 327 THR A CA 1
ATOM 2402 C C . THR A 1 327 ? -28.957 -28.465 -17.858 1.00 90.62 327 THR A C 1
ATOM 2404 O O . THR A 1 327 ? -28.112 -27.808 -17.239 1.00 90.62 327 THR A O 1
ATOM 2407 N N . HIS A 1 328 ? -29.884 -27.909 -18.631 1.00 91.38 328 HIS A N 1
ATOM 2408 C CA . HIS A 1 328 ? -30.210 -26.489 -18.707 1.00 91.38 328 HIS A CA 1
ATOM 2409 C C . HIS A 1 328 ? -31.734 -26.318 -18.745 1.00 91.38 328 HIS A C 1
ATOM 2411 O O . HIS A 1 328 ? -32.465 -27.259 -19.058 1.00 91.38 328 HIS A O 1
ATOM 2417 N N . PHE A 1 329 ? -32.213 -25.135 -18.390 1.00 91.00 329 PHE A N 1
ATOM 2418 C CA . PHE A 1 329 ? -33.629 -24.820 -18.289 1.00 91.00 329 PHE A CA 1
ATOM 2419 C C . PHE A 1 329 ? -34.203 -24.392 -19.642 1.00 91.00 329 PHE A C 1
ATOM 2421 O O . PHE A 1 329 ? -33.667 -23.497 -20.294 1.00 91.00 329 PHE A O 1
ATOM 2428 N N . VAL A 1 330 ? -35.337 -24.980 -20.036 1.00 88.75 330 VAL A N 1
ATOM 2429 C CA . VAL A 1 330 ? -36.001 -24.698 -21.328 1.00 88.75 330 VAL A CA 1
ATOM 2430 C C . VAL A 1 330 ? -37.387 -24.052 -21.192 1.00 88.75 330 VAL A C 1
ATOM 2432 O O . VAL A 1 330 ? -38.074 -23.827 -22.186 1.00 88.75 330 VAL A O 1
ATOM 2435 N N . GLY A 1 331 ? -37.801 -23.693 -19.972 1.00 83.94 331 GLY A N 1
ATOM 2436 C CA . GLY A 1 331 ? -39.125 -23.126 -19.689 1.00 83.94 331 GLY A CA 1
ATOM 2437 C C . GLY A 1 331 ? -40.107 -24.149 -19.112 1.00 83.94 331 GLY A C 1
ATOM 2438 O O . GLY A 1 331 ? -39.839 -25.345 -19.093 1.00 83.94 331 GLY A O 1
ATOM 2439 N N . ASN A 1 332 ? -41.250 -23.674 -18.598 1.00 82.62 332 ASN A N 1
ATOM 2440 C CA . ASN A 1 332 ? -42.309 -24.506 -17.997 1.00 82.62 332 ASN A CA 1
ATOM 2441 C C . ASN A 1 332 ? -41.800 -25.536 -16.963 1.00 82.62 332 ASN A C 1
ATOM 2443 O O . ASN A 1 332 ? -42.260 -26.676 -16.953 1.00 82.62 332 ASN A O 1
ATOM 2447 N N . ASN A 1 333 ? -40.830 -25.160 -16.120 1.00 78.56 333 ASN A N 1
ATOM 2448 C CA . ASN A 1 333 ? -40.199 -26.050 -15.131 1.00 78.56 333 ASN A CA 1
ATOM 2449 C C . ASN A 1 333 ? -39.591 -27.332 -15.729 1.00 78.56 333 ASN A C 1
ATOM 2451 O O . ASN A 1 333 ? -39.506 -28.355 -15.055 1.00 78.56 333 ASN A O 1
ATOM 2455 N N . THR A 1 334 ? -39.173 -27.284 -16.995 1.00 86.81 334 THR A N 1
ATOM 2456 C CA . THR A 1 334 ? -38.567 -28.418 -17.695 1.00 86.81 334 THR A CA 1
ATOM 2457 C C . THR A 1 334 ? -37.067 -28.185 -17.869 1.00 86.81 334 THR A C 1
ATOM 2459 O O . THR A 1 334 ? -36.635 -27.103 -18.280 1.00 86.81 334 THR A O 1
ATOM 2462 N N . CYS A 1 335 ? -36.278 -29.211 -17.553 1.00 90.50 335 CYS A N 1
ATOM 2463 C CA . CYS A 1 335 ? -34.836 -29.248 -17.772 1.00 90.50 335 CYS A CA 1
ATOM 2464 C C . CYS A 1 335 ? -34.529 -30.173 -18.956 1.00 90.50 335 CYS A C 1
ATOM 2466 O O . CYS A 1 335 ? -35.093 -31.261 -19.051 1.00 90.50 335 CYS A O 1
ATOM 2468 N N . GLU A 1 336 ? -33.607 -29.778 -19.829 1.00 90.62 336 GLU A N 1
ATOM 2469 C CA . GLU A 1 336 ? -33.122 -30.606 -20.936 1.00 90.62 336 GLU A CA 1
ATOM 2470 C C . GLU A 1 336 ? -31.612 -30.799 -20.858 1.00 90.62 336 GLU A C 1
ATOM 2472 O O . GLU A 1 336 ? -30.874 -29.931 -20.377 1.00 90.62 336 GLU A O 1
ATOM 2477 N N . CYS A 1 337 ? -31.135 -31.936 -21.364 1.00 92.06 337 CYS A N 1
ATOM 2478 C CA . CYS A 1 337 ? -29.709 -32.192 -21.487 1.00 92.06 337 CYS A CA 1
ATOM 2479 C C . CYS A 1 337 ? -29.042 -31.112 -22.347 1.00 92.06 337 CYS A C 1
ATOM 2481 O O . CYS A 1 337 ? -29.558 -30.707 -23.390 1.00 92.06 337 CYS A O 1
ATOM 2483 N N . LYS A 1 338 ? -27.868 -30.650 -21.915 1.00 91.12 338 LYS A N 1
ATOM 2484 C CA . LYS A 1 338 ? -27.013 -29.782 -22.728 1.00 91.12 338 LYS A CA 1
ATOM 2485 C C . LYS A 1 338 ? -26.607 -30.509 -24.012 1.00 91.12 338 LYS A C 1
ATOM 2487 O O . LYS A 1 338 ? -26.548 -31.738 -24.055 1.00 91.12 338 LYS A O 1
ATOM 2492 N N . THR A 1 339 ? -26.286 -29.746 -25.054 1.00 91.56 339 THR A N 1
ATOM 2493 C CA . THR A 1 339 ? -25.855 -30.287 -26.349 1.00 91.56 339 THR A CA 1
ATOM 2494 C C . THR A 1 339 ? -24.741 -31.322 -26.177 1.00 91.56 339 THR A C 1
ATOM 2496 O O . THR A 1 339 ? -23.694 -31.016 -25.611 1.00 91.56 339 THR A O 1
ATOM 2499 N N . GLY A 1 340 ? -24.966 -32.535 -26.688 1.00 88.44 340 GLY A N 1
ATOM 2500 C CA . GLY A 1 340 ? -24.016 -33.649 -26.609 1.00 88.44 340 GLY A CA 1
ATOM 2501 C C . GLY A 1 340 ? -24.291 -34.668 -25.500 1.00 88.44 340 GLY A C 1
ATOM 2502 O O . GLY A 1 340 ? -23.611 -35.686 -25.480 1.00 88.44 340 GLY A O 1
ATOM 2503 N N . TYR A 1 341 ? -25.289 -34.434 -24.642 1.00 88.50 341 TYR A N 1
ATOM 2504 C CA . TYR A 1 341 ? -25.698 -35.358 -23.581 1.00 88.50 341 TYR A CA 1
ATOM 2505 C C . TYR A 1 341 ? -27.094 -35.936 -23.848 1.00 88.50 341 TYR A C 1
ATOM 2507 O O . TYR A 1 341 ? -27.944 -35.281 -24.456 1.00 88.50 341 TYR A O 1
ATOM 2515 N N . THR A 1 342 ? -27.354 -37.147 -23.358 1.00 91.25 342 THR A N 1
ATOM 2516 C CA . THR A 1 342 ? -28.669 -37.806 -23.443 1.00 91.25 342 THR A CA 1
ATOM 2517 C C . THR A 1 342 ? -29.153 -38.272 -22.074 1.00 91.25 342 THR A C 1
ATOM 2519 O O . THR A 1 342 ? -28.356 -38.610 -21.200 1.00 91.25 342 THR A O 1
ATOM 2522 N N . TRP A 1 343 ? -30.473 -38.276 -21.872 1.00 91.12 343 TRP A N 1
ATOM 2523 C CA . TRP A 1 343 ? -31.078 -38.766 -20.634 1.00 91.12 343 TRP A CA 1
ATOM 2524 C C . TRP A 1 343 ? -30.823 -40.265 -20.456 1.00 91.12 343 TRP A C 1
ATOM 2526 O O . TRP A 1 343 ? -30.961 -41.043 -21.401 1.00 91.12 343 TRP A O 1
ATOM 2536 N N . ASN A 1 344 ? -30.523 -40.692 -19.228 1.00 88.44 344 ASN A N 1
ATOM 2537 C CA . ASN A 1 344 ? -30.577 -42.114 -18.892 1.00 88.44 344 ASN A CA 1
ATOM 2538 C C . ASN A 1 344 ? -32.021 -42.650 -18.918 1.00 88.44 344 ASN A C 1
ATOM 2540 O O . ASN A 1 344 ? -32.998 -41.900 -18.896 1.00 88.44 344 ASN A O 1
ATOM 2544 N N . SER A 1 345 ? -32.165 -43.976 -18.899 1.00 86.00 345 SER A N 1
ATOM 2545 C CA . SER A 1 345 ? -33.469 -44.658 -18.906 1.00 86.00 345 SER A CA 1
ATOM 2546 C C . SER A 1 345 ? -34.395 -44.264 -17.749 1.00 86.00 345 SER A C 1
ATOM 2548 O O . SER A 1 345 ? -35.604 -44.445 -17.850 1.00 86.00 345 SER A O 1
ATOM 2550 N N . SER A 1 346 ? -33.833 -43.743 -16.657 1.00 84.25 346 SER A N 1
ATOM 2551 C CA . SER A 1 346 ? -34.564 -43.359 -15.448 1.00 84.25 346 SER A CA 1
ATOM 2552 C C . SER A 1 346 ? -34.884 -41.860 -15.374 1.00 84.25 346 SER A C 1
ATOM 2554 O O . SER A 1 346 ? -35.507 -41.443 -14.406 1.00 84.25 346 SER A O 1
ATOM 2556 N N . GLN A 1 347 ? -34.460 -41.059 -16.361 1.00 82.56 347 GLN A N 1
ATOM 2557 C CA . GLN A 1 347 ? -34.579 -39.592 -16.384 1.00 82.56 347 GLN A CA 1
ATOM 2558 C C . GLN A 1 347 ? -34.020 -38.898 -15.127 1.00 82.56 347 GLN A C 1
ATOM 2560 O O . GLN A 1 347 ? -34.565 -37.914 -14.641 1.00 82.56 347 GLN A O 1
ATOM 2565 N N . THR A 1 348 ? -32.919 -39.419 -14.580 1.00 82.00 348 THR A N 1
ATOM 2566 C CA . THR A 1 348 ? -32.282 -38.887 -13.361 1.00 82.00 348 THR A CA 1
ATOM 2567 C C . THR A 1 348 ? -30.938 -38.206 -13.605 1.00 82.00 348 THR A C 1
ATOM 2569 O O . THR A 1 348 ? -30.399 -37.601 -12.684 1.00 82.00 348 THR A O 1
ATOM 2572 N N . ALA A 1 349 ? -30.374 -38.299 -14.812 1.00 84.06 349 ALA A N 1
ATOM 2573 C CA . ALA A 1 349 ? -29.145 -37.602 -15.196 1.00 84.06 349 ALA A CA 1
ATOM 2574 C C . ALA A 1 349 ? -28.918 -37.640 -16.718 1.00 84.06 349 ALA A C 1
ATOM 2576 O O . ALA A 1 349 ? -29.408 -38.545 -17.404 1.00 84.06 349 ALA A O 1
ATOM 2577 N N . CYS A 1 350 ? -28.134 -36.675 -17.209 1.00 88.81 350 CYS A N 1
ATOM 2578 C CA . CYS A 1 350 ? -27.688 -36.567 -18.596 1.00 88.81 350 CYS A CA 1
ATOM 2579 C C . CYS A 1 350 ? -26.205 -36.954 -18.725 1.00 88.81 350 CYS A C 1
ATOM 2581 O O . CYS A 1 350 ? -25.353 -36.390 -18.025 1.00 88.81 350 CYS A O 1
ATOM 2583 N N . TYR A 1 351 ? -25.903 -37.886 -19.634 1.00 84.88 351 TYR A N 1
ATOM 2584 C CA . TYR A 1 351 ? -24.558 -38.430 -19.880 1.00 84.88 351 TYR A CA 1
ATOM 2585 C C . TYR A 1 351 ? -24.132 -38.303 -21.336 1.00 84.88 351 TYR A C 1
ATOM 2587 O O . TYR A 1 351 ? -25.030 -38.312 -22.215 1.00 84.88 351 TYR A O 1
#

Foldseek 3Di:
DAAPPPRHDDDPPFQADPVAQHGRDDDDDDDDDDDDDDDDDDPDPPVQAFFKAAPPPRDTGGWDFQDDPVNVVVLVVCCVVPVLVSLCVVLVTQGTAHPPPRDQAIFTQDPVRHTDTSDPPDCSVVSNVVSVVVVVVVVVVVCVVVVVVVVLVLLVVLQVQLLVLQLVLQVLQVVVCVVVVNFSVCLCPDPSHSVVSQVSNCVSQVHHWDWEGGGHKIKIWHAGSNHRQKIFMAMNVGDTDIAGATQVRDRDPPHDDGPPDPDDDDDPDQQLQRVCCVQEPQWGAPRDDADPVGHGDIHHDPQWDAAPVNRYTHGLQVNLCVQEPQWGDDDPSDIDHDPPWDADPVNRYTD

Sequence (351 aa):
MFCHKCGNKLDKDSKFCGKCGNTTTKESMSEQAPINDSNTNEQVEHKTLPTIKCGNCGYIGAGEPARSLAGKILAWICVVFAPIITIVYFVATHKWRCPKCKSTFLGVKNEHGVFVGQTGGASRIVTIFICILVGVAIMGILASVVLASLNSARQKGADASIKANLANARAQAELYYDKNADSYEGVCTSTEGVLEMKSNASESSGSNVVCNDVTKSWAMSSPLKSIPDNSWCVDSTGTNKEISGGIGNQTSCSGNYSSDTTDASNAPALTGAQVCARDLPNSTWDGKSYTSDGSYECSCKKGYEPNTAGNACITPDQSCNSQFPNTHFVGNNTCECKTGYTWNSSQTACY

pLDDT: mean 78.34, std 16.13, range [32.22, 97.5]

InterPro domains:
  IPR026870 Zinc-ribbon domain [PF13240] (2-22)
  IPR045584 Pilin-like [SSF54523] (132-246)

Organism: NCBI:txid1801793

Radius of gyration: 42.81 Å; chains: 1; bounding box: 109×67×98 Å